Protein 2J23 (pdb70)

Radius of gyration: 17.23 Å; Cα contacts (8 Å, |Δi|>4): 429; chains: 2; bounding box: 43×32×44 Å

Solvent-accessible surface area: 11559 Å² total; per-residue (Å²): 250,169,133,168,121,84,9,190,16,37,6,62,12,1,6,30,58,39,20,3,82,97,21,2,38,34,106,112,17,4,0,0,7,0,20,1,27,177,8,46,72,11,79,102,0,12,42,42,3,14,102,11,5,44,55,110,19,24,110,106,0,10,5,25,24,0,14,28,70,61,22,63,106,1,10,147,93,11,40,38,238,41,42,0,6,0,2,0,8,76,75,32,115,111,72,50,62,12,91,16,41,40,55,83,129,0,71,64,10,0,85,124,34,19,125,194,174,107,119,114,111,82,31,54,13,1,10,25,54,72,10,4,86,79,18,3,45,31,102,112,17,3,0,0,9,0,21,1,20,165,7,48,70,16,92,102,1,14,39,42,3,16,105,10,21,58,54,100,14,22,117,113,1,9,10,24,23,0,14,24,78,58,21,83,108,0,17,155,88,12,40,40,234,34,41,1,6,0,2,0,10,68,88,35,124,112,73,50,62,12,90,16,36,39,50,84,134,0,74,64,10,0,84,128,36,10,130

InterPro domains:
  IPR005746 Thioredoxin [PIRSF000077] (5-102)
  IPR005746 Thioredoxin [TIGR01068] (9-103)
  IPR013766 Thioredoxin domain [PF00085] (8-101)
  IPR013766 Thioredoxin domain [PS51352] (1-105)
  IPR017937 Thioredoxin, conserved site [PS00194] (21-39)
  IPR036249 Thioredoxin-like superfamily [SSF52833] (3-103)

Sequence (227 aa):
HHHHLVPRGSVQVISSYDQFKQVTGGDKVVVIDFWATWCGPCKMIGPVFEKISDTPAGDKVGFYKVDVDEQSQIAQEVGIRAMPTFVFFKNGQKIDTVVGADPSKLQAAITQHSAHHHHLVPVQVISSYDQFKQVTGGDKVVVIDFWATWCCGGPPCCKKMMIIGGPVFEKISDTPAGDKVGFYKVDVDEQSQIAQEVGIRAAMMPPTFVFFKNGQKIDTVVGADPSKLQAAITQHSA

Nearest PDB structures (foldseek):
  2j23-assembly1_A  TM=1.009E+00  e=9.679E-27  Malassezia sympodialis
  2j23-assembly2_B  TM=9.951E-01  e=1.874E-23  Malassezia sympodialis
  4pom-assembly2_B  TM=9.179E-01  e=8.049E-13  Homo sapiens
  4aj7-assembly1_B  TM=9.154E-01  e=7.056E-13  Penaeus vannamei
  1tho-assembly1_A  TM=8.799E-01  e=8.612E-11  Escherichia coli

Foldseek 3Di:
DPDDDDFDFDAEEDQAPVSVCVQQAAQQKEKEWEAEPPDDQCVVQVVLLRVVSRDCLVVRYPHYYYHCVNYVVVCVVVVDDAPGKMFMHHNRDTDDIDHTRDNVVVVVVSVVRSD/DPDDDDFEEEDQAPVSVQVLQQAQQKEKEFAAEPPDPQCVVQVVVLVVVCRDVLVVRYPHYYYHCVNYVVVCVVVVDPAPRKMWMGGNRDTDDIDHTNDNVVVVVVSVVRSD

CATH classification: 3.40.30.10

Structure (mmCIF, N/CA/C/O backbone):
data_2J23
#
_entry.id   2J23
#
_cell.length_a   37.496
_cell.length_b   51.986
_cell.length_c   53.023
_cell.angle_alpha   90.00
_cell.an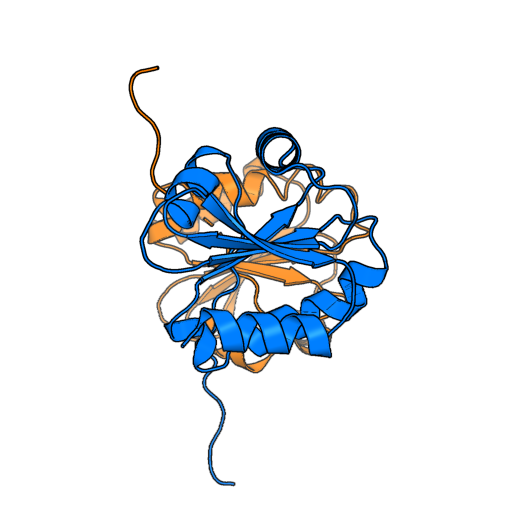gle_beta   99.49
_cell.angle_gamma   90.00
#
_symmetry.space_group_name_H-M   'P 1 21 1'
#
loop_
_entity.id
_entity.type
_entity.pdbx_description
1 polymer THIOREDOXIN
2 water water
#
loop_
_atom_site.group_PDB
_atom_site.id
_atom_site.type_symbol
_atom_site.label_atom_id
_atom_site.label_alt_id
_atom_site.label_comp_id
_atom_site.label_asym_id
_atom_site.label_entity_id
_atom_site.label_seq_id
_atom_site.pdbx_PDB_ins_code
_atom_site.Cartn_x
_atom_site.Cartn_y
_atom_site.Cartn_z
_atom_site.occupancy
_atom_site.B_iso_or_equiv
_atom_site.auth_seq_id
_atom_site.auth_comp_id
_atom_site.auth_asym_id
_atom_site.auth_atom_id
_atom_site.pdbx_PDB_model_num
ATOM 1 N N . HIS A 1 7 ? -2.699 -7.441 35.083 1.00 29.35 -8 HIS A N 1
ATOM 2 C CA . HIS A 1 7 ? -3.050 -8.593 35.975 1.00 28.37 -8 HIS A CA 1
ATOM 3 C C . HIS A 1 7 ? -3.154 -9.922 35.238 1.00 26.98 -8 HIS A C 1
ATOM 4 O O . HIS A 1 7 ? -3.304 -10.987 35.883 1.00 31.44 -8 HIS A O 1
ATOM 11 N N . HIS A 1 8 ? -3.113 -9.874 33.912 1.00 20.68 -7 HIS A N 1
ATOM 12 C CA . HIS A 1 8 ? -3.277 -11.075 33.085 1.00 18.33 -7 HIS A CA 1
ATOM 13 C C . HIS A 1 8 ? -1.960 -11.520 32.498 1.00 15.19 -7 HIS A C 1
ATOM 14 O O . HIS A 1 8 ? -1.605 -12.673 32.636 1.00 15.52 -7 HIS A O 1
ATOM 21 N N . HIS A 1 9 ? -1.258 -10.613 31.800 1.00 13.90 -6 HIS A N 1
ATOM 22 C CA . HIS A 1 9 ? 0.055 -10.933 31.264 1.00 12.91 -6 HIS A CA 1
ATOM 23 C C . HIS A 1 9 ? 0.826 -9.666 30.918 1.00 14.38 -6 HIS A C 1
ATOM 24 O O . HIS A 1 9 ? 0.235 -8.603 30.735 1.00 16.10 -6 HIS A O 1
ATOM 31 N N . HIS A 1 10 ? 2.145 -9.809 30.814 1.00 15.87 -5 HIS A N 1
ATOM 32 C CA . HIS A 1 10 ? 3.008 -8.739 30.336 1.00 17.92 -5 HIS A CA 1
ATOM 33 C C . HIS A 1 10 ? 3.331 -9.068 28.906 1.00 19.98 -5 HIS A C 1
ATOM 34 O O . HIS A 1 10 ? 3.488 -10.233 28.546 1.00 24.40 -5 HIS A O 1
ATOM 41 N N . LEU A 1 11 ? 3.487 -8.058 28.081 1.00 21.68 -4 LEU A N 1
ATOM 42 C CA . LEU A 1 11 ? 3.823 -8.312 26.720 1.00 24.65 -4 LEU A CA 1
ATOM 43 C C . LEU A 1 11 ? 5.338 -8.681 26.581 1.00 23.49 -4 LEU A C 1
ATOM 44 O O . LEU A 1 11 ? 6.218 -8.216 27.355 1.00 24.49 -4 LEU A O 1
ATOM 49 N N . VAL A 1 12 ? 5.610 -9.570 25.661 1.00 20.59 -3 VAL A N 1
ATOM 50 C CA . VAL A 1 12 ? 6.957 -9.942 25.296 1.00 21.48 -3 VAL A CA 1
ATOM 51 C C . VAL A 1 12 ? 7.103 -9.521 23.822 1.00 20.29 -3 VAL A C 1
ATOM 52 O O . VAL A 1 12 ? 6.675 -10.220 22.913 1.00 22.12 -3 VAL A O 1
ATOM 56 N N . PRO A 1 13 ? 7.629 -8.348 23.570 1.00 20.64 -2 PRO A N 1
ATOM 57 C CA . PRO A 1 13 ? 7.767 -7.924 22.182 1.00 22.60 -2 PRO A CA 1
ATOM 58 C C . PRO A 1 13 ? 8.620 -8.904 21.330 1.00 23.14 -2 PRO A C 1
ATOM 59 O O . PRO A 1 13 ? 9.654 -9.394 21.801 1.00 28.66 -2 PRO A O 1
ATOM 63 N N . ARG A 1 14 ? 8.131 -9.237 20.139 1.00 20.61 -1 ARG A N 1
ATOM 64 C CA . ARG A 1 14 ? 8.863 -10.109 19.191 1.00 24.66 -1 ARG A CA 1
ATOM 65 C C . ARG A 1 14 ? 9.166 -9.415 17.846 1.00 25.09 -1 ARG A C 1
ATOM 66 O O . ARG A 1 14 ? 9.813 -10.002 16.971 1.00 28.84 -1 ARG A O 1
ATOM 74 N N . GLY A 1 15 ? 8.726 -8.177 17.697 1.00 22.74 0 GLY A N 1
ATOM 75 C CA . GLY A 1 15 ? 8.944 -7.410 16.471 1.00 23.28 0 GLY A CA 1
ATOM 76 C C . GLY A 1 15 ? 10.397 -7.099 16.212 1.00 22.62 0 GLY A C 1
ATOM 77 O O . GLY A 1 15 ? 11.247 -7.100 17.130 1.00 25.43 0 GLY A O 1
ATOM 78 N N . SER A 1 16 ? 10.691 -6.882 14.959 1.00 19.35 1 SER A N 1
ATOM 79 C CA . SER A 1 16 ? 12.016 -6.602 14.509 1.00 21.46 1 SER A CA 1
ATOM 80 C C . SER A 1 16 ? 11.962 -5.540 13.439 1.00 20.33 1 SER A C 1
ATOM 81 O O . SER A 1 16 ? 11.478 -5.831 12.385 1.00 24.40 1 SER A O 1
ATOM 84 N N . VAL A 1 17 ? 12.350 -4.283 13.740 1.00 20.07 2 VAL A N 1
ATOM 85 C CA . VAL A 1 17 ? 12.551 -3.295 12.632 1.00 14.52 2 VAL A CA 1
ATOM 86 C C . VAL A 1 17 ? 14.056 -3.217 12.522 1.00 10.90 2 VAL A C 1
ATOM 87 O O . VAL A 1 17 ? 14.756 -2.830 13.483 1.00 12.40 2 VAL A O 1
ATOM 91 N N . GLN A 1 18 ? 14.555 -3.640 11.370 1.00 11.03 3 GLN A N 1
ATOM 92 C CA . GLN A 1 18 ? 15.975 -3.688 11.127 1.00 12.22 3 GLN A CA 1
ATOM 93 C C . GLN A 1 18 ? 16.449 -2.614 10.164 1.00 10.54 3 GLN A C 1
ATOM 94 O O . GLN A 1 18 ? 15.814 -2.322 9.171 1.00 10.57 3 GLN A O 1
ATOM 100 N N . VAL A 1 19 ? 17.609 -2.067 10.468 1.00 10.12 4 VAL A N 1
ATOM 101 C CA . VAL A 1 19 ? 18.252 -1.123 9.597 1.00 9.65 4 VAL A CA 1
ATOM 102 C C . VAL A 1 19 ? 18.894 -1.849 8.423 1.00 10.51 4 VAL A C 1
ATOM 103 O O . VAL A 1 19 ? 19.620 -2.828 8.609 1.00 13.56 4 VAL A O 1
ATOM 107 N N . ILE A 1 20 ? 18.669 -1.323 7.204 1.00 10.68 5 ILE A N 1
ATOM 108 C CA . ILE A 1 20 ? 19.360 -1.794 6.011 1.00 10.72 5 ILE A CA 1
ATOM 109 C C . ILE A 1 20 ? 20.515 -0.807 5.802 1.00 12.55 5 ILE A C 1
ATOM 110 O O . ILE A 1 20 ? 20.291 0.395 5.549 1.00 12.20 5 ILE A O 1
ATOM 115 N N . SER A 1 21 ? 21.751 -1.310 5.903 1.00 13.03 6 SER A N 1
ATOM 116 C CA . SER A 1 21 ? 22.902 -0.417 5.879 1.00 14.34 6 SER A CA 1
ATOM 117 C C . SER A 1 21 ? 23.780 -0.507 4.642 1.00 13.44 6 SER A C 1
ATOM 118 O O . SER A 1 21 ? 24.804 0.167 4.550 1.00 15.30 6 SER A O 1
ATOM 121 N N . SER A 1 22 ? 23.375 -1.322 3.684 1.00 14.84 7 SER A N 1
ATOM 122 C CA . SER A 1 22 ? 24.117 -1.431 2.445 1.00 15.64 7 SER A CA 1
ATOM 123 C C . SER A 1 22 ? 23.226 -1.886 1.307 1.00 14.84 7 SER A C 1
ATOM 124 O O . SER A 1 22 ? 22.189 -2.509 1.518 1.00 14.39 7 SER A O 1
ATOM 127 N N . TYR A 1 23 ? 23.667 -1.607 0.090 1.00 16.17 8 TYR A N 1
ATOM 128 C CA . TYR A 1 23 ? 22.954 -2.050 -1.098 1.00 15.92 8 TYR A CA 1
ATOM 129 C C . TYR A 1 23 ? 22.867 -3.591 -1.177 1.00 16.40 8 TYR A C 1
ATOM 130 O O . TYR A 1 23 ? 21.820 -4.118 -1.513 1.00 15.57 8 TYR A O 1
ATOM 139 N N . ASP A 1 24 ? 23.957 -4.318 -0.864 1.00 16.91 9 ASP A N 1
ATOM 140 C CA . ASP A 1 24 ? 23.905 -5.811 -0.845 1.00 17.45 9 ASP A CA 1
ATOM 141 C C . ASP A 1 24 ? 22.848 -6.329 0.108 1.00 15.82 9 ASP A C 1
ATOM 142 O O . ASP A 1 24 ? 22.149 -7.270 -0.198 1.00 16.45 9 ASP A O 1
ATOM 147 N N . GLN A 1 25 ? 22.760 -5.733 1.304 1.00 15.02 10 GLN A N 1
ATOM 148 C CA . GLN A 1 25 ? 21.781 -6.171 2.262 1.00 14.60 10 GLN A CA 1
ATOM 149 C C . GLN A 1 25 ? 20.381 -5.928 1.675 1.00 13.61 10 GLN A C 1
ATOM 150 O O . GLN A 1 25 ? 19.494 -6.750 1.824 1.00 15.06 10 GLN A O 1
ATOM 156 N N . PHE A 1 26 ? 20.200 -4.760 1.054 1.00 12.95 11 PHE A N 1
ATOM 157 C CA . PHE A 1 26 ? 18.926 -4.409 0.422 1.00 12.12 11 PHE A CA 1
ATOM 158 C C . PHE A 1 26 ? 18.524 -5.495 -0.589 1.00 12.41 11 PHE A C 1
ATOM 159 O O . PHE A 1 26 ? 17.388 -5.989 -0.564 1.00 13.68 11 PHE A O 1
ATOM 167 N N . LYS A 1 27 ? 19.463 -5.891 -1.442 1.00 12.72 12 LYS A N 1
ATOM 168 C CA . LYS A 1 27 ? 19.163 -6.939 -2.443 1.00 14.02 12 LYS A CA 1
ATOM 169 C C . LYS A 1 27 ? 18.835 -8.270 -1.797 1.00 13.61 12 LYS A C 1
ATOM 170 O O . LYS A 1 27 ? 17.948 -9.003 -2.275 1.00 15.06 12 LYS A O 1
ATOM 176 N N . GLN A 1 28 ? 19.542 -8.612 -0.738 1.00 14.03 13 GLN A N 1
ATOM 177 C CA . GLN A 1 28 ? 19.298 -9.876 -0.060 1.00 16.09 13 GLN A CA 1
ATOM 178 C C . GLN A 1 28 ? 17.909 -9.893 0.579 1.00 14.91 13 GLN A C 1
ATOM 179 O O . GLN A 1 28 ? 17.140 -10.834 0.387 1.00 17.87 13 GLN A O 1
ATOM 185 N N . VAL A 1 29 ? 17.578 -8.859 1.350 1.00 13.71 14 VAL A N 1
ATOM 186 C CA . VAL A 1 29 ? 16.296 -8.924 2.057 1.00 15.18 14 VAL A CA 1
ATOM 187 C C . VAL A 1 29 ? 15.077 -8.765 1.126 1.00 13.21 14 VAL A C 1
ATOM 188 O O . VAL A 1 29 ? 14.015 -9.276 1.458 1.00 14.86 14 VAL A O 1
ATOM 192 N N . THR A 1 30 ? 15.214 -8.023 0.018 1.00 13.29 15 THR A N 1
ATOM 193 C CA . THR A 1 30 ? 14.080 -7.849 -0.920 1.00 12.90 15 THR A CA 1
ATOM 194 C C . THR A 1 30 ? 13.997 -8.933 -2.002 1.00 13.43 15 THR A C 1
ATOM 195 O O . THR A 1 30 ? 13.075 -8.941 -2.808 1.00 14.59 15 THR A O 1
ATOM 199 N N . GLY A 1 31 ? 14.925 -9.880 -1.975 1.00 14.81 16 GLY A N 1
ATOM 200 C CA . GLY A 1 31 ? 15.047 -10.821 -3.063 1.00 15.13 16 GLY A CA 1
ATOM 201 C C . GLY A 1 31 ? 14.237 -12.071 -3.033 1.00 16.51 16 GLY A C 1
ATOM 202 O O . GLY A 1 31 ? 14.161 -12.749 -4.043 1.00 17.63 16 GLY A O 1
ATOM 203 N N . GLY A 1 32 ? 13.661 -12.414 -1.888 1.00 18.48 17 GLY A N 1
ATOM 204 C CA . GLY A 1 32 ? 12.919 -13.677 -1.763 1.00 19.36 17 GLY A CA 1
ATOM 205 C C . GLY A 1 32 ? 11.417 -13.645 -1.765 1.00 18.35 17 GLY A C 1
ATOM 206 O O . GLY A 1 32 ? 10.800 -12.609 -1.920 1.00 17.66 17 GLY A O 1
ATOM 207 N N . ASP A 1 33 ? 10.832 -14.822 -1.549 1.00 17.09 18 ASP A N 1
ATOM 208 C CA . ASP A 1 33 ? 9.389 -14.984 -1.536 1.00 20.27 18 ASP A CA 1
ATOM 209 C C . ASP A 1 33 ? 8.712 -14.252 -0.355 1.00 19.10 18 ASP A C 1
ATOM 210 O O . ASP A 1 33 ? 7.560 -13.862 -0.445 1.00 20.10 18 ASP A O 1
ATOM 215 N N . LYS A 1 34 ? 9.435 -14.095 0.754 1.00 17.81 19 LYS A N 1
ATOM 216 C CA . LYS A 1 34 ? 8.918 -13.391 1.913 1.00 16.19 19 LYS A CA 1
ATOM 217 C C . LYS A 1 34 ? 8.803 -11.907 1.572 1.00 14.98 19 LYS A C 1
ATOM 218 O O . LYS A 1 34 ? 9.760 -11.281 1.132 1.00 14.97 19 LYS A O 1
ATOM 224 N N . VAL A 1 35 ? 7.617 -11.363 1.752 1.00 13.80 20 VAL A N 1
ATOM 225 C CA . VAL A 1 35 ? 7.380 -9.952 1.522 1.00 13.80 20 VAL A CA 1
ATOM 226 C C . VAL A 1 35 ? 8.091 -9.134 2.593 1.00 12.93 20 VAL A C 1
ATOM 227 O O . VAL A 1 35 ? 8.114 -9.530 3.783 1.00 12.74 20 VAL A O 1
ATOM 231 N N . VAL A 1 36 ? 8.712 -8.039 2.170 1.00 11.08 21 VAL A N 1
ATOM 232 C CA . VAL A 1 36 ? 9.305 -7.103 3.116 1.00 10.44 21 VAL A CA 1
ATOM 233 C C . VAL A 1 36 ? 8.792 -5.701 2.851 1.00 10.69 21 VAL A C 1
ATOM 234 O O . VAL A 1 36 ? 8.424 -5.351 1.730 1.00 11.61 21 VAL A O 1
ATOM 238 N N . VAL A 1 37 ? 8.763 -4.899 3.915 1.00 10.93 22 VAL A N 1
ATOM 239 C CA . VAL A 1 37 ? 8.355 -3.508 3.830 1.00 10.16 22 VAL A CA 1
ATOM 240 C C . VAL A 1 37 ? 9.464 -2.643 4.390 1.00 9.22 22 VAL A C 1
ATOM 241 O O . VAL A 1 37 ? 10.025 -2.952 5.443 1.00 9.86 22 VAL A O 1
ATOM 245 N N . ILE A 1 38 ? 9.818 -1.607 3.629 1.00 9.29 23 ILE A N 1
ATOM 246 C CA . ILE A 1 38 ? 10.898 -0.694 4.006 1.00 9.65 23 ILE A CA 1
ATOM 247 C C . ILE A 1 38 ? 10.374 0.725 4.167 1.00 9.39 23 ILE A C 1
ATOM 248 O O . ILE A 1 38 ? 9.699 1.249 3.265 1.00 10.09 23 ILE A O 1
ATOM 253 N N . ASP A 1 39 ? 10.658 1.302 5.336 1.00 8.92 24 ASP A N 1
ATOM 254 C CA . ASP A 1 39 ? 10.388 2.681 5.642 1.00 10.03 24 ASP A CA 1
ATOM 255 C C . ASP A 1 39 ? 11.598 3.522 5.172 1.00 9.12 24 ASP A C 1
ATOM 256 O O . ASP A 1 39 ? 12.677 3.422 5.754 1.00 9.77 24 ASP A O 1
ATOM 261 N N . PHE A 1 40 ? 11.403 4.314 4.096 1.00 9.99 25 PHE A N 1
ATOM 262 C CA . PHE A 1 40 ? 12.413 5.238 3.578 1.00 10.17 25 PHE A CA 1
ATOM 263 C C . PHE A 1 40 ? 12.201 6.575 4.288 1.00 9.64 25 PHE A C 1
ATOM 264 O O . PHE A 1 40 ? 11.144 7.218 4.109 1.00 11.20 25 PHE A O 1
ATOM 272 N N . TRP A 1 41 ? 13.214 6.999 5.047 1.00 9.95 26 TRP A N 1
ATOM 273 C CA . TRP A 1 41 ? 13.131 8.119 5.960 1.00 9.69 26 TRP A CA 1
ATOM 274 C C . TRP A 1 41 ? 14.412 8.924 5.912 1.00 10.16 26 TRP A C 1
ATOM 275 O O . TRP A 1 41 ? 15.379 8.532 5.275 1.00 10.94 26 TRP A O 1
ATOM 286 N N . ALA A 1 42 ? 14.403 10.053 6.597 1.00 10.90 27 ALA A N 1
ATOM 287 C CA . ALA A 1 42 ? 15.610 10.893 6.735 1.00 11.41 27 ALA A CA 1
ATOM 288 C C . ALA A 1 42 ? 15.506 11.700 8.016 1.00 11.13 27 ALA A C 1
ATOM 289 O O . ALA A 1 42 ? 14.397 11.958 8.501 1.00 12.06 27 ALA A O 1
ATOM 291 N N . THR A 1 43 ? 16.651 12.145 8.532 1.00 11.28 28 THR A N 1
ATOM 292 C CA . THR A 1 43 ? 16.659 12.900 9.781 1.00 12.31 28 THR A CA 1
ATOM 293 C C . THR A 1 43 ? 15.962 14.232 9.670 1.00 12.51 28 THR A C 1
ATOM 294 O O . THR A 1 43 ? 15.488 14.773 10.690 1.00 14.78 28 THR A O 1
ATOM 298 N N . TRP A 1 44 ? 15.900 14.779 8.462 1.00 13.33 29 TRP A N 1
ATOM 299 C CA . TRP A 1 44 ? 15.274 16.100 8.245 1.00 14.09 29 TRP A CA 1
ATOM 300 C C . TRP A 1 44 ? 13.778 16.022 7.916 1.00 14.28 29 TRP A C 1
ATOM 301 O O . TRP A 1 44 ? 13.121 17.032 7.707 1.00 16.03 29 TRP A O 1
ATOM 312 N N . CYS A 1 45 ? 13.241 14.822 7.943 1.00 13.56 30 CYS A N 1
ATOM 313 C CA . CYS A 1 45 ? 11.851 14.576 7.650 1.00 14.31 30 CYS A CA 1
ATOM 314 C C . CYS A 1 45 ? 10.979 14.677 8.898 1.00 15.28 30 CYS A C 1
ATOM 315 O O . CYS A 1 45 ? 11.109 13.870 9.812 1.00 17.52 30 CYS A O 1
ATOM 318 N N . GLY A 1 46 ? 10.045 15.626 8.905 1.00 14.95 31 GLY A N 1
ATOM 319 C CA . GLY A 1 46 ? 9.164 15.822 10.048 1.00 14.06 31 GLY A CA 1
ATOM 320 C C . GLY A 1 46 ? 8.120 14.732 10.204 1.00 13.57 31 GLY A C 1
ATOM 321 O O . GLY A 1 46 ? 8.009 14.133 11.263 1.00 15.18 31 GLY A O 1
ATOM 322 N N . PRO A 1 47 ? 7.323 14.495 9.179 1.00 13.60 32 PRO A N 1
ATOM 323 C CA . PRO A 1 47 ? 6.274 13.470 9.260 1.00 14.52 32 PRO A CA 1
ATOM 324 C C . PRO A 1 47 ? 6.805 12.057 9.571 1.00 12.72 32 PRO A C 1
ATOM 325 O O . PRO A 1 47 ? 6.074 11.226 10.107 1.00 14.07 32 PRO A O 1
ATOM 329 N N . CYS A 1 48 ? 8.046 11.782 9.191 1.00 14.53 33 CYS A N 1
ATOM 330 C CA . CYS A 1 48 ? 8.682 10.510 9.531 1.00 15.37 33 CYS A CA 1
ATOM 331 C C . CYS A 1 48 ? 8.622 10.264 11.027 1.00 15.67 33 CYS A C 1
ATOM 332 O O . CYS A 1 48 ? 8.517 9.133 11.468 1.00 16.66 33 CYS A O 1
ATOM 335 N N . LYS A 1 49 ? 8.705 11.336 11.812 1.00 15.78 34 LYS A N 1
ATOM 336 C CA . LYS A 1 49 ? 8.697 11.226 13.277 1.00 18.78 34 LYS A CA 1
ATOM 337 C C . LYS A 1 49 ? 7.314 10.865 13.820 1.00 19.08 34 LYS A C 1
ATOM 338 O O . LYS A 1 49 ? 7.212 10.316 14.910 1.00 21.01 34 LYS A O 1
ATOM 344 N N . MET A 1 50 ? 6.260 11.158 13.057 1.00 17.18 35 MET A N 1
ATOM 345 C CA . MET A 1 50 ? 4.891 10.792 13.453 1.00 17.66 35 MET A CA 1
ATOM 346 C C . MET A 1 50 ? 4.590 9.357 13.078 1.00 14.59 35 MET A C 1
ATOM 347 O O . MET A 1 50 ? 4.023 8.597 13.872 1.00 18.33 35 MET A O 1
ATOM 352 N N . ILE A 1 51 ? 4.943 8.965 11.866 1.00 12.78 36 ILE A N 1
ATOM 353 C CA . ILE A 1 51 ? 4.572 7.630 11.382 1.00 12.63 36 ILE A CA 1
ATOM 354 C C . ILE A 1 51 ? 5.590 6.539 11.744 1.00 12.13 36 ILE A C 1
ATOM 355 O O . ILE A 1 51 ? 5.229 5.364 11.808 1.00 12.19 36 ILE A O 1
ATOM 360 N N . GLY A 1 52 ? 6.842 6.914 11.983 1.00 12.24 37 GLY A N 1
ATOM 361 C CA . GLY A 1 52 ? 7.836 5.923 12.328 1.00 12.59 37 GLY A CA 1
ATOM 362 C C . GLY A 1 52 ? 7.454 5.054 13.527 1.00 12.54 37 GLY A C 1
ATOM 363 O O . GLY A 1 52 ? 7.597 3.813 13.486 1.00 12.43 37 GLY A O 1
ATOM 364 N N . PRO A 1 53 ? 7.021 5.675 14.621 1.00 12.19 38 PRO A N 1
ATOM 365 C CA . PRO A 1 53 ? 6.600 4.886 15.792 1.00 11.18 38 PRO A CA 1
ATOM 366 C C . PRO A 1 53 ? 5.440 3.952 15.489 1.00 10.67 38 PRO A C 1
ATOM 367 O O . PRO A 1 53 ? 5.367 2.874 16.075 1.00 11.85 38 PRO A O 1
ATOM 371 N N . VAL A 1 54 ? 4.539 4.374 14.601 1.00 11.86 39 VAL A N 1
ATOM 372 C CA . VAL A 1 54 ? 3.431 3.524 14.194 1.00 11.58 39 VAL A CA 1
ATOM 373 C C . VAL A 1 54 ? 3.972 2.261 13.480 1.00 9.90 39 VAL A C 1
ATOM 374 O O . VAL A 1 54 ? 3.596 1.131 13.783 1.00 10.47 39 VAL A O 1
ATOM 378 N N . PHE A 1 55 ? 4.874 2.468 12.544 1.00 10.03 40 PHE A N 1
ATOM 379 C CA . PHE A 1 55 ? 5.507 1.374 11.812 1.00 8.96 40 PHE A CA 1
ATOM 380 C C . PHE A 1 55 ? 6.173 0.392 12.797 1.00 8.83 40 PHE A C 1
ATOM 381 O O . PHE A 1 55 ? 6.055 -0.818 12.667 1.00 9.82 40 PHE A O 1
ATOM 389 N N . GLU A 1 56 ? 6.870 0.945 13.784 1.00 9.14 41 GLU A N 1
ATOM 390 C CA . GLU A 1 56 ? 7.496 0.120 14.814 1.00 10.08 41 GLU A CA 1
ATOM 391 C C . GLU A 1 56 ? 6.475 -0.705 15.581 1.00 9.69 41 GLU A C 1
ATOM 392 O O . GLU A 1 56 ? 6.702 -1.879 15.868 1.00 11.76 41 GLU A O 1
ATOM 398 N N . LYS A 1 57 ? 5.343 -0.100 15.953 1.00 9.67 42 LYS A N 1
ATOM 399 C CA . LYS A 1 57 ? 4.340 -0.909 16.684 1.00 9.86 42 LYS A CA 1
ATOM 400 C C . LYS A 1 57 ? 3.760 -1.996 15.785 1.00 10.76 42 LYS A C 1
ATOM 401 O O . LYS A 1 57 ? 3.478 -3.103 16.254 1.00 12.43 42 LYS A O 1
ATOM 407 N N . ILE A 1 58 ? 3.529 -1.680 14.512 1.00 9.57 43 ILE A N 1
ATOM 408 C CA . ILE A 1 58 ? 2.982 -2.709 13.597 1.00 10.22 43 ILE A CA 1
ATOM 409 C C . ILE A 1 58 ? 3.977 -3.890 13.446 1.00 10.86 43 ILE A C 1
ATOM 410 O O . ILE A 1 58 ? 3.561 -5.058 13.306 1.00 10.95 43 ILE A O 1
ATOM 415 N N . SER A 1 59 ? 5.289 -3.614 13.535 1.00 10.60 44 SER A N 1
ATOM 416 C CA . SER A 1 59 ? 6.259 -4.725 13.432 1.00 10.70 44 SER A CA 1
ATOM 417 C C . SER A 1 59 ? 6.088 -5.764 14.530 1.00 12.14 44 SER A C 1
ATOM 418 O O . SER A 1 59 ? 6.539 -6.907 14.362 1.00 14.68 44 SER A O 1
ATOM 421 N N . ASP A 1 60 ? 5.512 -5.350 15.678 1.00 12.85 45 ASP A N 1
ATOM 422 C CA . ASP A 1 60 ? 5.283 -6.232 16.845 1.00 15.33 45 ASP A CA 1
ATOM 423 C C . ASP A 1 60 ? 4.019 -7.071 16.728 1.00 14.93 45 ASP A C 1
ATOM 424 O O . ASP A 1 60 ? 3.763 -7.892 17.578 1.00 18.46 45 ASP A O 1
ATOM 429 N N . THR A 1 61 ? 3.212 -6.837 15.706 1.00 14.66 46 THR A N 1
ATOM 430 C CA . THR A 1 61 ? 1.995 -7.594 15.512 1.00 15.43 46 THR A CA 1
ATOM 431 C C . THR A 1 61 ? 2.321 -8.910 14.798 1.00 17.17 46 THR A C 1
ATOM 432 O O . THR A 1 61 ? 3.401 -9.067 14.276 1.00 17.20 46 THR A O 1
ATOM 436 N N . PRO A 1 62 ? 1.415 -9.876 14.818 1.00 20.88 47 PRO A N 1
ATOM 437 C CA . PRO A 1 62 ? 1.657 -11.122 14.069 1.00 20.68 47 PRO A CA 1
ATOM 438 C C . PRO A 1 62 ? 2.016 -10.918 12.573 1.00 20.93 47 PRO A C 1
ATOM 439 O O . PRO A 1 62 ? 2.652 -11.798 11.984 1.00 22.37 47 PRO A O 1
ATOM 443 N N . ALA A 1 63 ? 1.675 -9.760 11.971 1.00 18.07 48 ALA A N 1
ATOM 444 C CA . ALA A 1 63 ? 2.083 -9.513 10.584 1.00 17.82 48 ALA A CA 1
ATOM 445 C C . ALA A 1 63 ? 3.597 -9.522 10.452 1.00 17.94 48 ALA A C 1
ATOM 446 O O . ALA A 1 63 ? 4.124 -9.844 9.380 1.00 18.54 48 ALA A O 1
ATOM 448 N N . GLY A 1 64 ? 4.286 -9.177 11.542 1.00 17.48 49 GLY A N 1
ATOM 449 C CA . GLY A 1 64 ? 5.739 -9.140 11.569 1.00 21.53 49 GLY A CA 1
ATOM 450 C C . GLY A 1 64 ? 6.381 -10.501 11.514 1.00 23.83 49 GLY A C 1
ATOM 451 O O . GLY A 1 64 ? 7.604 -10.600 11.292 1.00 28.21 49 GLY A O 1
ATOM 452 N N . ASP A 1 65 ? 5.588 -11.549 11.748 1.00 26.16 50 ASP A N 1
ATOM 453 C CA . ASP A 1 65 ? 6.052 -12.920 11.601 1.00 26.93 50 ASP A CA 1
ATOM 454 C C . ASP A 1 65 ? 6.060 -13.314 10.129 1.00 26.25 50 ASP A C 1
ATOM 455 O O . ASP A 1 65 ? 6.855 -14.161 9.720 1.00 31.30 50 ASP A O 1
ATOM 460 N N . LYS A 1 66 ? 5.170 -12.697 9.334 1.00 23.02 51 LYS A N 1
ATOM 461 C CA . LYS A 1 66 ? 5.027 -13.008 7.905 1.00 21.07 51 LYS A CA 1
ATOM 462 C C . LYS A 1 66 ? 5.778 -12.042 6.964 1.00 19.81 51 LYS A C 1
ATOM 463 O O . LYS A 1 66 ? 6.224 -12.447 5.892 1.00 22.62 51 LYS A O 1
ATOM 469 N N . VAL A 1 67 ? 5.873 -10.773 7.375 1.00 14.31 52 VAL A N 1
ATOM 470 C CA . VAL A 1 67 ? 6.477 -9.719 6.602 1.00 14.29 52 VAL A CA 1
ATOM 471 C C . VAL A 1 67 ? 7.654 -9.151 7.373 1.00 13.04 52 VAL A C 1
ATOM 472 O O . VAL A 1 67 ? 7.556 -8.901 8.584 1.00 13.77 52 VAL A O 1
ATOM 476 N N . GLY A 1 68 ? 8.769 -8.960 6.686 1.00 12.19 53 GLY A N 1
ATOM 477 C CA . GLY A 1 68 ? 9.951 -8.372 7.291 1.00 11.38 53 GLY A CA 1
ATOM 478 C C . GLY A 1 68 ? 9.882 -6.852 7.260 1.00 10.45 53 GLY A C 1
ATOM 479 O O . GLY A 1 68 ? 9.549 -6.285 6.257 1.00 11.61 53 GLY A O 1
ATOM 480 N N . PHE A 1 69 ? 10.211 -6.219 8.394 1.00 10.04 54 PHE A N 1
ATOM 481 C CA . PHE A 1 69 ? 10.160 -4.752 8.566 1.00 9.05 54 PHE A CA 1
ATOM 482 C C . PHE A 1 69 ? 11.563 -4.165 8.622 1.00 8.79 54 PHE A C 1
ATOM 483 O O . PHE A 1 69 ? 12.376 -4.578 9.453 1.00 9.50 54 PHE A O 1
ATOM 491 N N . TYR A 1 70 ? 11.819 -3.179 7.763 1.00 9.00 55 TYR A N 1
ATOM 492 C CA . TYR A 1 70 ? 13.138 -2.560 7.647 1.00 9.11 55 TYR A CA 1
ATOM 493 C C . TYR A 1 70 ? 13.056 -1.069 7.495 1.00 9.02 55 TYR A C 1
ATOM 494 O O . TYR A 1 70 ? 11.982 -0.529 7.172 1.00 8.86 55 TYR A O 1
ATOM 503 N N . LYS A 1 71 ? 14.185 -0.412 7.690 1.00 8.79 56 LYS A N 1
ATOM 504 C CA . LYS A 1 71 ? 14.278 1.033 7.456 1.00 10.13 56 LYS A CA 1
ATOM 505 C C . LYS A 1 71 ? 15.535 1.363 6.667 1.00 8.95 56 LYS A C 1
ATOM 506 O O . LYS A 1 71 ? 16.556 0.736 6.843 1.00 10.30 56 LYS A O 1
ATOM 512 N N . VAL A 1 72 ? 15.399 2.340 5.772 1.00 9.16 57 VAL A N 1
ATOM 513 C CA . VAL A 1 72 ? 16.481 2.841 4.962 1.00 9.36 57 VAL A CA 1
ATOM 514 C C . VAL A 1 72 ? 16.542 4.369 5.106 1.00 9.72 57 VAL A C 1
ATOM 515 O O . VAL A 1 72 ? 15.563 5.065 4.799 1.00 10.57 57 VAL A O 1
ATOM 519 N N . ASP A 1 73 ? 17.693 4.864 5.582 1.00 10.35 58 ASP A N 1
ATOM 520 C CA . ASP A 1 73 ? 17.965 6.299 5.685 1.00 9.47 58 ASP A CA 1
ATOM 521 C C . ASP A 1 73 ? 18.366 6.747 4.284 1.00 11.47 58 ASP A C 1
ATOM 522 O O . ASP A 1 73 ? 19.464 6.414 3.807 1.00 12.83 58 ASP A O 1
ATOM 527 N N . VAL A 1 74 ? 17.469 7.490 3.624 1.00 11.51 59 VAL A N 1
ATOM 528 C CA . VAL A 1 74 ? 17.671 7.933 2.243 1.00 13.55 59 VAL A CA 1
ATOM 529 C C . VAL A 1 74 ? 18.945 8.753 2.069 1.00 14.43 59 VAL A C 1
ATOM 530 O O . VAL A 1 74 ? 19.606 8.675 1.019 1.00 16.79 59 VAL A O 1
ATOM 534 N N . ASP A 1 75 ? 19.308 9.534 3.076 1.00 13.69 60 ASP A N 1
ATOM 535 C CA . ASP A 1 75 ? 20.522 10.320 2.942 1.00 13.99 60 ASP A CA 1
ATOM 536 C C . ASP A 1 75 ? 21.760 9.434 2.893 1.00 13.70 60 ASP A C 1
ATOM 537 O O . ASP A 1 75 ? 22.692 9.731 2.174 1.00 16.98 60 ASP A O 1
ATOM 542 N N . GLU A 1 76 ? 21.772 8.397 3.722 1.00 13.15 61 GLU A N 1
ATOM 543 C CA . GLU A 1 76 ? 22.906 7.496 3.847 1.00 13.45 61 GLU A CA 1
ATOM 544 C C . GLU A 1 76 ? 22.962 6.380 2.811 1.00 13.47 61 GLU A C 1
ATOM 545 O O . GLU A 1 76 ? 24.005 5.792 2.606 1.00 18.12 61 GLU A O 1
ATOM 551 N N . GLN A 1 77 ? 21.854 6.149 2.112 1.00 14.94 62 GLN A N 1
ATOM 552 C CA . GLN A 1 77 ? 21.737 5.030 1.161 1.00 15.42 62 GLN A CA 1
ATOM 553 C C . GLN A 1 77 ? 21.273 5.504 -0.224 1.00 16.64 62 GLN A C 1
ATOM 554 O O . GLN A 1 77 ? 20.199 5.141 -0.697 1.00 16.29 62 GLN A O 1
ATOM 560 N N . SER A 1 78 ? 22.095 6.334 -0.865 1.00 18.46 63 SER A N 1
ATOM 561 C CA . SER A 1 78 ? 21.730 6.928 -2.156 1.00 20.53 63 SER A CA 1
ATOM 562 C C . SER A 1 78 ? 21.499 5.893 -3.249 1.00 20.36 63 SER A C 1
ATOM 563 O O . SER A 1 78 ? 20.558 6.023 -4.043 1.00 20.89 63 SER A O 1
ATOM 566 N N . GLN A 1 79 ? 22.323 4.852 -3.288 1.00 19.34 64 GLN A N 1
ATOM 567 C CA . GLN A 1 79 ? 22.159 3.835 -4.332 1.00 19.14 64 GLN A CA 1
ATOM 568 C C . GLN A 1 79 ? 20.808 3.140 -4.206 1.00 16.59 64 GLN A C 1
ATOM 569 O O . GLN A 1 79 ? 20.099 2.973 -5.187 1.00 17.99 64 GLN A O 1
ATOM 575 N N . ILE A 1 80 ? 20.440 2.748 -2.997 1.00 16.07 65 ILE A N 1
ATOM 576 C CA . ILE A 1 80 ? 19.152 2.136 -2.802 1.00 16.46 65 ILE A CA 1
ATOM 577 C C . ILE A 1 80 ? 18.028 3.122 -3.191 1.00 15.46 65 ILE A C 1
ATOM 578 O O . ILE A 1 80 ? 17.092 2.769 -3.925 1.00 17.40 65 ILE A O 1
ATOM 583 N N . ALA A 1 81 ? 18.094 4.342 -2.647 1.00 16.71 66 ALA A N 1
ATOM 584 C CA . ALA A 1 81 ? 17.030 5.334 -2.892 1.00 18.66 66 ALA A CA 1
ATOM 585 C C . ALA A 1 81 ? 16.837 5.635 -4.377 1.00 19.97 66 ALA A C 1
ATOM 586 O O . ALA A 1 81 ? 15.707 5.776 -4.852 1.00 20.82 66 ALA A O 1
ATOM 588 N N . GLN A 1 82 ? 17.933 5.717 -5.103 1.00 21.20 67 GLN A N 1
ATOM 589 C CA . GLN A 1 82 ? 17.859 6.011 -6.551 1.00 23.17 67 GLN A CA 1
ATOM 590 C C . GLN A 1 82 ? 17.307 4.833 -7.333 1.00 21.20 67 GLN A C 1
ATOM 591 O O . GLN A 1 82 ? 16.496 5.031 -8.248 1.00 25.42 67 GLN A O 1
ATOM 597 N N . GLU A 1 83 ? 17.697 3.603 -6.966 1.00 19.97 68 GLU A N 1
ATOM 598 C CA . GLU A 1 83 ? 17.156 2.424 -7.655 1.00 19.61 68 GLU A CA 1
ATOM 599 C C . GLU A 1 83 ? 15.650 2.323 -7.422 1.00 18.91 68 GLU A C 1
ATOM 600 O O . GLU A 1 83 ? 14.892 2.063 -8.334 1.00 22.04 68 GLU A O 1
ATOM 606 N N . VAL A 1 84 ? 15.225 2.537 -6.176 1.00 18.67 69 VAL A N 1
ATOM 607 C CA . VAL A 1 84 ? 13.800 2.417 -5.832 1.00 18.72 69 VAL A CA 1
ATOM 608 C C . VAL A 1 84 ? 12.958 3.593 -6.401 1.00 19.59 69 VAL A C 1
ATOM 609 O O . VAL A 1 84 ? 11.786 3.439 -6.703 1.00 21.52 69 VAL A O 1
ATOM 613 N N . GLY A 1 85 ? 13.576 4.748 -6.535 1.00 19.29 70 GLY A N 1
ATOM 614 C CA . GLY A 1 85 ? 12.905 5.908 -7.111 1.00 19.90 70 GLY A CA 1
ATOM 615 C C . GLY A 1 85 ? 12.051 6.678 -6.127 1.00 19.99 70 GLY A C 1
ATOM 616 O O . GLY A 1 85 ? 10.946 7.070 -6.445 1.00 23.18 70 GLY A O 1
ATOM 617 N N . ILE A 1 86 ? 12.601 6.946 -4.957 1.00 19.08 71 ILE A N 1
ATOM 618 C CA . ILE A 1 86 ? 11.885 7.638 -3.917 1.00 19.08 71 ILE A CA 1
ATOM 619 C C . ILE A 1 86 ? 11.550 9.079 -4.326 1.00 21.09 71 ILE A C 1
ATOM 620 O O . ILE A 1 86 ? 12.434 9.819 -4.713 1.00 22.30 71 ILE A O 1
ATOM 625 N N . ARG A 1 87 ? 10.268 9.441 -4.232 1.00 19.41 72 ARG A N 1
ATOM 626 C CA . ARG A 1 87 ? 9.772 10.794 -4.621 1.00 21.78 72 ARG A CA 1
ATOM 627 C C . ARG A 1 87 ? 9.195 11.609 -3.477 1.00 19.72 72 ARG A C 1
ATOM 628 O O . ARG A 1 87 ? 8.829 12.760 -3.649 1.00 19.99 72 ARG A O 1
ATOM 636 N N . ALA A 1 88 ? 9.096 11.000 -2.307 1.00 17.30 73 ALA A N 1
ATOM 637 C CA . ALA A 1 88 ? 8.551 11.648 -1.141 1.00 16.63 73 ALA A CA 1
ATOM 638 C C . ALA A 1 88 ? 9.034 10.929 0.070 1.00 15.90 73 ALA A C 1
ATOM 639 O O . ALA A 1 88 ? 9.428 9.751 0.008 1.00 15.16 73 ALA A O 1
ATOM 641 N N . MET A 1 89 ? 8.984 11.609 1.190 1.00 14.62 74 MET A N 1
ATOM 642 C CA . MET A 1 89 ? 9.360 10.985 2.434 1.00 18.59 74 MET A CA 1
ATOM 643 C C . MET A 1 89 ? 8.400 11.362 3.527 1.00 15.13 74 MET A C 1
ATOM 644 O O . MET A 1 89 ? 7.997 12.520 3.621 1.00 15.42 74 MET A O 1
ATOM 653 N N . PRO A 1 90 ? 8.002 10.397 4.350 1.00 13.67 75 PRO A N 1
ATOM 654 C CA . PRO A 1 90 ? 8.395 8.999 4.227 1.00 15.78 75 PRO A CA 1
ATOM 655 C C . PRO A 1 90 ? 7.665 8.302 3.087 1.00 14.64 75 PRO A C 1
ATOM 656 O O . PRO A 1 90 ? 6.600 8.757 2.655 1.00 15.06 75 PRO A O 1
ATOM 660 N N . THR A 1 91 ? 8.262 7.227 2.582 1.00 12.33 76 THR A N 1
ATOM 661 C CA . THR A 1 91 ? 7.597 6.316 1.673 1.00 12.60 76 THR A CA 1
ATOM 662 C C . THR A 1 91 ? 7.844 4.902 2.201 1.00 10.95 76 THR A C 1
ATOM 663 O O . THR A 1 91 ? 8.971 4.563 2.579 1.00 11.95 76 THR A O 1
ATOM 667 N N . PHE A 1 92 ? 6.780 4.099 2.229 1.00 10.66 77 PHE A N 1
ATOM 668 C CA . PHE A 1 92 ? 6.847 2.686 2.612 1.00 10.95 77 PHE A CA 1
ATOM 669 C C . PHE A 1 92 ? 6.729 1.869 1.328 1.00 11.01 77 PHE A C 1
ATOM 670 O O . PHE A 1 92 ? 5.770 2.023 0.578 1.00 12.61 77 PHE A O 1
ATOM 678 N N . VAL A 1 93 ? 7.749 1.079 1.029 1.00 9.70 78 VAL A N 1
ATOM 679 C CA . VAL A 1 93 ? 7.766 0.288 -0.193 1.00 10.99 78 VAL A CA 1
ATOM 680 C C . VAL A 1 93 ? 7.831 -1.198 0.159 1.00 10.11 78 VAL A C 1
ATOM 681 O O . VAL A 1 93 ? 8.619 -1.621 1.022 1.00 10.40 78 VAL A O 1
ATOM 685 N N . PHE A 1 94 ? 6.963 -1.961 -0.505 1.00 11.04 79 PHE A N 1
ATOM 686 C CA . PHE A 1 94 ? 6.844 -3.398 -0.318 1.00 10.61 79 PHE A CA 1
ATOM 687 C C . PHE A 1 94 ? 7.514 -4.105 -1.466 1.00 10.81 79 PHE A C 1
ATOM 688 O O . PHE A 1 94 ? 7.377 -3.666 -2.613 1.00 11.88 79 PHE A O 1
ATOM 696 N N . PHE A 1 95 ? 8.233 -5.186 -1.150 1.00 10.87 80 PHE A N 1
ATOM 697 C CA . PHE A 1 95 ? 8.958 -5.966 -2.135 1.00 11.75 80 PHE A CA 1
ATOM 698 C C . PHE A 1 95 ? 8.703 -7.448 -1.976 1.00 12.49 80 PHE A C 1
ATOM 699 O O . PHE A 1 95 ? 8.471 -7.935 -0.868 1.00 13.13 80 PHE A O 1
ATOM 707 N N . LYS A 1 96 ? 8.839 -8.162 -3.091 1.00 13.70 81 LYS A N 1
ATOM 708 C CA . LYS A 1 96 ? 8.769 -9.601 -3.129 1.00 14.86 81 LYS A CA 1
ATOM 709 C C . LYS A 1 96 ? 9.526 -10.046 -4.361 1.00 14.98 81 LYS A C 1
ATOM 710 O O . LYS A 1 96 ? 9.362 -9.472 -5.440 1.00 15.51 81 LYS A O 1
ATOM 716 N N . ASN A 1 97 ? 10.397 -11.042 -4.196 1.00 16.46 82 ASN A N 1
ATOM 717 C CA . ASN A 1 97 ? 11.146 -11.617 -5.321 1.00 17.15 82 ASN A CA 1
ATOM 718 C C . ASN A 1 97 ? 11.898 -10.568 -6.131 1.00 17.81 82 ASN A C 1
ATOM 719 O O . ASN A 1 97 ? 11.979 -10.632 -7.353 1.00 20.57 82 ASN A O 1
ATOM 724 N N . GLY A 1 98 ? 12.471 -9.607 -5.420 1.00 16.76 83 GLY A N 1
ATOM 725 C CA . GLY A 1 98 ? 13.274 -8.580 -6.036 1.00 17.92 83 GLY A CA 1
ATOM 726 C C . GLY A 1 98 ? 12.518 -7.487 -6.745 1.00 20.03 83 GLY A C 1
ATOM 727 O O . GLY A 1 98 ? 13.118 -6.643 -7.394 1.00 24.92 83 GLY A O 1
ATOM 728 N N . GLN A 1 99 ? 11.209 -7.475 -6.599 1.00 17.60 84 GLN A N 1
ATOM 729 C CA . GLN A 1 99 ? 10.370 -6.503 -7.275 1.00 18.48 84 GLN A CA 1
ATOM 730 C C . GLN A 1 99 ? 9.577 -5.643 -6.291 1.00 16.01 84 GLN A C 1
ATOM 731 O O . GLN A 1 99 ? 9.131 -6.130 -5.268 1.00 16.50 84 GLN A O 1
ATOM 737 N N . LYS A 1 100 ? 9.391 -4.374 -6.638 1.00 17.03 85 LYS A N 1
ATOM 738 C CA . LYS A 1 100 ? 8.517 -3.478 -5.905 1.00 16.12 85 LYS A CA 1
ATOM 739 C C . LYS A 1 100 ? 7.093 -3.912 -6.225 1.00 16.36 85 LYS A C 1
ATOM 740 O O . LYS A 1 100 ? 6.716 -3.987 -7.430 1.00 19.83 85 LYS A O 1
ATOM 746 N N . ILE A 1 101 ? 6.295 -4.207 -5.185 1.00 14.83 86 ILE A N 1
ATOM 747 C CA . ILE A 1 101 ? 4.886 -4.619 -5.373 1.00 15.26 86 ILE A CA 1
ATOM 748 C C . ILE A 1 101 ? 3.855 -3.626 -4.861 1.00 15.11 86 ILE A C 1
ATOM 749 O O . ILE A 1 101 ? 2.690 -3.746 -5.213 1.00 17.77 86 ILE A O 1
ATOM 754 N N . ASP A 1 102 ? 4.257 -2.662 -4.028 1.00 13.95 87 ASP A N 1
ATOM 755 C CA . ASP A 1 102 ? 3.315 -1.656 -3.527 1.00 13.96 87 ASP A CA 1
ATOM 756 C C . ASP A 1 102 ? 4.083 -0.527 -2.886 1.00 13.60 87 ASP A C 1
ATOM 757 O O . ASP A 1 102 ? 5.237 -0.705 -2.492 1.00 13.89 87 ASP A O 1
ATOM 762 N N . THR A 1 103 ? 3.426 0.626 -2.766 1.00 13.98 88 THR A N 1
ATOM 763 C CA . THR A 1 103 ? 3.970 1.826 -2.183 1.00 14.62 88 THR A CA 1
ATOM 764 C C . THR A 1 103 ? 2.893 2.562 -1.391 1.00 14.89 88 THR A C 1
ATOM 765 O O . THR A 1 103 ? 1.751 2.689 -1.868 1.00 17.86 88 THR A O 1
ATOM 769 N N . VAL A 1 104 ? 3.264 3.077 -0.213 1.00 13.25 89 VAL A N 1
ATOM 770 C CA . VAL A 1 104 ? 2.396 3.950 0.600 1.00 13.35 89 VAL A CA 1
ATOM 771 C C . VAL A 1 104 ? 3.198 5.218 0.874 1.00 11.84 89 VAL A C 1
ATOM 772 O O . VAL A 1 104 ? 4.251 5.165 1.471 1.00 12.58 89 VAL A O 1
ATOM 776 N N . VAL A 1 105 ? 2.700 6.353 0.405 1.00 13.52 90 VAL A N 1
ATOM 777 C CA . VAL A 1 105 ? 3.392 7.617 0.610 1.00 14.47 90 VAL A CA 1
ATOM 778 C C . VAL A 1 105 ? 2.867 8.365 1.800 1.00 15.55 90 VAL A C 1
ATOM 779 O O . VAL A 1 105 ? 1.650 8.516 1.966 1.00 18.24 90 VAL A O 1
ATOM 783 N N . GLY A 1 106 ? 3.788 8.822 2.640 1.00 13.65 91 GLY A N 1
ATOM 784 C CA . GLY A 1 106 ? 3.463 9.728 3.726 1.00 14.41 91 GLY A CA 1
ATOM 785 C C . GLY A 1 106 ? 3.017 9.140 5.036 1.00 12.59 91 GLY A C 1
ATOM 786 O O . GLY A 1 106 ? 2.991 7.925 5.221 1.00 15.78 91 GLY A O 1
ATOM 787 N N . ALA A 1 107 ? 2.690 10.035 5.950 1.00 14.31 92 ALA A N 1
ATOM 788 C CA . ALA A 1 107 ? 2.312 9.676 7.309 1.00 14.74 92 ALA A CA 1
ATOM 789 C C . ALA A 1 107 ? 0.833 9.384 7.331 1.00 15.35 92 ALA A C 1
ATOM 790 O O . ALA A 1 107 ? 0.018 10.181 7.795 1.00 17.97 92 ALA A O 1
ATOM 792 N N . ASP A 1 108 ? 0.501 8.213 6.809 1.00 15.88 93 ASP A N 1
ATOM 793 C CA . ASP A 1 108 ? -0.871 7.789 6.643 1.00 14.74 93 ASP A CA 1
ATOM 794 C C . ASP A 1 108 ? -1.053 6.449 7.353 1.00 12.93 93 ASP A C 1
ATOM 795 O O . ASP A 1 108 ? -0.848 5.406 6.741 1.00 13.36 93 ASP A O 1
ATOM 800 N N . PRO A 1 109 ? -1.383 6.469 8.641 1.00 12.15 94 PRO A N 1
ATOM 801 C CA . PRO A 1 109 ? -1.404 5.215 9.403 1.00 12.36 94 PRO A CA 1
ATOM 802 C C . PRO A 1 109 ? -2.443 4.212 8.904 1.00 12.75 94 PRO A C 1
ATOM 803 O O . PRO A 1 109 ? -2.160 3.025 8.895 1.00 12.03 94 PRO A O 1
ATOM 807 N N . SER A 1 110 ? -3.626 4.657 8.480 1.00 11.64 95 SER A N 1
ATOM 808 C CA . SER A 1 110 ? -4.624 3.689 8.019 1.00 12.01 95 SER A CA 1
ATOM 809 C C . SER A 1 110 ? -4.203 3.042 6.687 1.00 11.66 95 SER A C 1
ATOM 810 O O . SER A 1 110 ? -4.377 1.840 6.516 1.00 12.43 95 SER A O 1
ATOM 813 N N . LYS A 1 111 ? -3.635 3.832 5.769 1.00 10.92 96 LYS A N 1
ATOM 814 C CA . LYS A 1 111 ? -3.162 3.268 4.507 1.00 12.54 96 LYS A CA 1
ATOM 815 C C . LYS A 1 111 ? -1.981 2.321 4.728 1.00 10.60 96 LYS A C 1
ATOM 816 O O . LYS A 1 111 ? -1.861 1.289 4.051 1.00 12.53 96 LYS A O 1
ATOM 822 N N . LEU A 1 112 ? -1.110 2.679 5.641 1.00 10.76 97 LEU A N 1
ATOM 823 C CA . LEU A 1 112 ? 0.035 1.817 5.965 1.00 11.36 97 LEU A CA 1
ATOM 824 C C . LEU A 1 112 ? -0.463 0.484 6.537 1.00 11.53 97 LEU A C 1
ATOM 825 O O . LEU A 1 112 ? -0.052 -0.599 6.090 1.00 12.12 97 LEU A O 1
ATOM 830 N N . GLN A 1 113 ? -1.364 0.546 7.513 1.00 10.21 98 GLN A N 1
ATOM 831 C CA . GLN A 1 113 ? -1.894 -0.705 8.078 1.00 11.07 98 GLN A CA 1
ATOM 832 C C . GLN A 1 113 ? -2.620 -1.538 7.029 1.00 11.63 98 GLN A C 1
ATOM 833 O O . GLN A 1 113 ? -2.464 -2.769 6.988 1.00 12.48 98 GLN A O 1
ATOM 839 N N . ALA A 1 114 ? -3.439 -0.890 6.197 1.00 11.50 99 ALA A N 1
ATOM 840 C CA . ALA A 1 114 ? -4.190 -1.652 5.184 1.00 11.06 99 ALA A CA 1
ATOM 841 C C . ALA A 1 114 ? -3.237 -2.414 4.258 1.00 11.51 99 ALA A C 1
ATOM 842 O O . ALA A 1 114 ? -3.500 -3.550 3.895 1.00 12.21 99 ALA A O 1
ATOM 844 N N . ALA A 1 115 ? -2.142 -1.762 3.875 1.00 11.39 100 ALA A N 1
ATOM 845 C CA . ALA A 1 115 ? -1.192 -2.388 2.964 1.00 11.14 100 ALA A CA 1
ATOM 846 C C . ALA A 1 115 ? -0.453 -3.530 3.670 1.00 12.16 100 ALA A C 1
ATOM 847 O O . ALA A 1 115 ? -0.213 -4.573 3.073 1.00 12.60 100 ALA A O 1
ATOM 849 N N . ILE A 1 116 ? -0.091 -3.335 4.934 1.00 12.21 101 ILE A N 1
ATOM 850 C CA . ILE A 1 116 ? 0.573 -4.418 5.676 1.00 12.04 101 ILE A CA 1
ATOM 851 C C . ILE A 1 116 ? -0.352 -5.663 5.787 1.00 12.27 101 ILE A C 1
ATOM 852 O O . ILE A 1 116 ? 0.093 -6.804 5.593 1.00 14.01 101 ILE A O 1
ATOM 857 N N . THR A 1 117 ? -1.624 -5.435 6.055 1.00 12.43 102 THR A N 1
ATOM 858 C CA . THR A 1 117 ? -2.571 -6.529 6.147 1.00 12.71 102 THR A CA 1
ATOM 859 C C . THR A 1 117 ? -2.729 -7.212 4.795 1.00 13.09 102 THR A C 1
ATOM 860 O O . THR A 1 117 ? -2.736 -8.430 4.710 1.00 15.40 102 THR A O 1
ATOM 864 N N . GLN A 1 118 ? -2.823 -6.414 3.738 1.00 12.70 103 GLN A N 1
ATOM 865 C CA . GLN A 1 118 ? -2.935 -6.966 2.398 1.00 12.89 103 GLN A CA 1
ATOM 866 C C . GLN A 1 118 ? -1.766 -7.891 2.072 1.00 13.19 103 GLN A C 1
ATOM 867 O O . GLN A 1 118 ? -1.938 -8.997 1.571 1.00 15.48 103 GLN A O 1
ATOM 873 N N . HIS A 1 119 ? -0.558 -7.438 2.369 1.00 13.90 104 HIS A N 1
ATOM 874 C CA . HIS A 1 119 ? 0.612 -8.200 1.935 1.00 13.35 104 HIS A CA 1
ATOM 875 C C . HIS A 1 119 ? 1.098 -9.274 2.919 1.00 13.82 104 HIS A C 1
ATOM 876 O O . HIS A 1 119 ? 2.045 -9.998 2.602 1.00 19.79 104 HIS A O 1
ATOM 883 N N . SER A 1 120 ? 0.441 -9.412 4.061 1.00 15.83 105 SER A N 1
ATOM 884 C CA . SER A 1 120 ? 0.797 -10.450 5.035 1.00 18.08 105 SER A CA 1
ATOM 885 C C . SER A 1 120 ? -0.185 -11.649 5.032 1.00 22.96 105 SER A C 1
ATOM 886 O O . SER A 1 120 ? -0.095 -12.516 5.892 1.00 25.85 105 SER A O 1
ATOM 889 N N . ALA A 1 121 ? -1.111 -11.692 4.069 1.00 23.09 106 ALA A N 1
ATOM 890 C CA . ALA A 1 121 ? -2.102 -12.788 4.006 1.00 28.00 106 ALA A CA 1
ATOM 891 C C . ALA A 1 121 ? -1.421 -14.063 3.562 1.00 32.33 106 ALA A C 1
ATOM 892 O O . ALA A 1 121 ? -0.371 -14.022 2.900 1.00 35.75 106 ALA A O 1
ATOM 895 N N . HIS B 1 7 ? 36.197 -7.602 -7.835 1.00 28.72 -8 HIS B N 1
ATOM 896 C CA . HIS B 1 7 ? 35.025 -8.024 -6.983 1.00 26.90 -8 HIS B CA 1
ATOM 897 C C . HIS B 1 7 ? 34.981 -9.573 -6.963 1.00 26.41 -8 HIS B C 1
ATOM 898 O O . HIS B 1 7 ? 34.721 -10.224 -7.945 1.00 30.45 -8 HIS B O 1
ATOM 905 N N . HIS B 1 8 ? 35.254 -10.103 -5.798 1.00 23.06 -7 HIS B N 1
ATOM 906 C CA . HIS B 1 8 ? 35.433 -11.526 -5.538 1.00 19.94 -7 HIS B CA 1
ATOM 907 C C . HIS B 1 8 ? 34.172 -12.156 -4.957 1.00 14.99 -7 HIS B C 1
ATOM 908 O O . HIS B 1 8 ? 33.886 -13.342 -5.171 1.00 15.23 -7 HIS B O 1
ATOM 915 N N . HIS B 1 9 ? 33.382 -11.344 -4.270 1.00 15.14 -6 HIS B N 1
ATOM 916 C CA . HIS B 1 9 ? 32.162 -11.786 -3.646 1.00 14.80 -6 HIS B CA 1
ATOM 917 C C . HIS B 1 9 ? 31.348 -10.612 -3.121 1.00 15.23 -6 HIS B C 1
ATOM 918 O O . HIS B 1 9 ? 31.873 -9.513 -2.990 1.00 14.88 -6 HIS B O 1
ATOM 925 N N . HIS B 1 10 ? 30.055 -10.869 -2.872 1.00 14.33 -5 HIS B N 1
ATOM 926 C CA . HIS B 1 10 ? 29.185 -9.957 -2.128 1.00 14.78 -5 HIS B CA 1
ATOM 927 C C . HIS B 1 10 ? 29.046 -10.485 -0.741 1.00 16.35 -5 HIS B C 1
ATOM 928 O O . HIS B 1 10 ? 29.115 -11.654 -0.526 1.00 18.89 -5 HIS B O 1
ATOM 935 N N . LEU B 1 11 ? 28.831 -9.605 0.217 1.00 18.78 -4 LEU B N 1
ATOM 936 C CA . LEU B 1 11 ? 28.586 -10.028 1.572 1.00 20.70 -4 LEU B CA 1
ATOM 937 C C . LEU B 1 11 ? 27.108 -10.317 1.752 1.00 24.44 -4 LEU B C 1
ATOM 938 O O . LEU B 1 11 ? 26.259 -9.824 0.984 1.00 27.41 -4 LEU B O 1
ATOM 943 N N . VAL B 1 12 ? 26.808 -11.141 2.744 1.00 24.13 -3 VAL B N 1
ATOM 944 C CA . VAL B 1 12 ? 25.450 -11.465 3.123 1.00 27.11 -3 VAL B CA 1
ATOM 945 C C . VAL B 1 12 ? 25.423 -11.311 4.645 1.00 29.85 -3 VAL B C 1
ATOM 946 O O . VAL B 1 12 ? 25.721 -12.253 5.368 1.00 30.98 -3 VAL B O 1
ATOM 950 N N . PRO B 1 13 ? 25.075 -10.120 5.128 1.00 33.10 -2 PRO B N 1
ATOM 951 C CA . PRO B 1 13 ? 25.095 -9.825 6.580 1.00 33.36 -2 PRO B CA 1
ATOM 952 C C . PRO B 1 13 ? 24.162 -10.685 7.425 1.00 34.54 -2 PRO B C 1
ATOM 953 O O . PRO B 1 13 ? 23.067 -11.007 6.975 1.00 37.67 -2 PRO B O 1
ATOM 957 N N . VAL B 1 17 ? 21.413 -4.158 12.741 1.00 16.04 2 VAL B N 1
ATOM 958 C CA . VAL B 1 17 ? 21.021 -3.246 13.816 1.00 12.24 2 VAL B CA 1
ATOM 959 C C 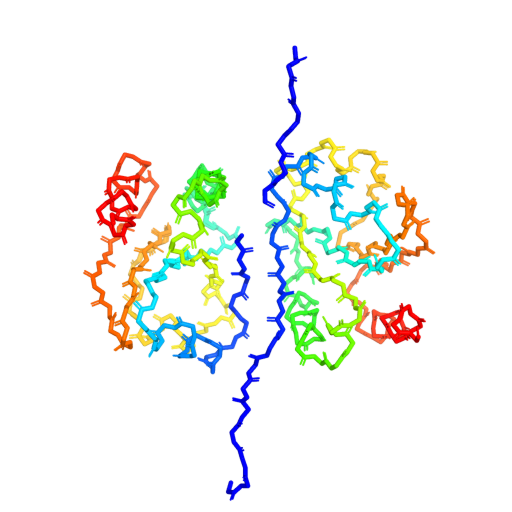. VAL B 1 17 ? 19.493 -3.173 13.919 1.00 11.86 2 VAL B C 1
ATOM 960 O O . VAL B 1 17 ? 18.811 -2.998 12.922 1.00 12.36 2 VAL B O 1
ATOM 964 N N . GLN B 1 18 ? 18.979 -3.342 15.136 1.00 10.15 3 GLN B N 1
ATOM 965 C CA . GLN B 1 18 ? 17.546 -3.337 15.379 1.00 10.10 3 GLN B CA 1
ATOM 966 C C . GLN B 1 18 ? 17.098 -2.158 16.231 1.00 9.35 3 GLN B C 1
ATOM 967 O O . GLN B 1 18 ? 17.769 -1.745 17.164 1.00 10.11 3 GLN B O 1
ATOM 978 N N . VAL B 1 19 ? 15.955 -1.612 15.872 1.00 9.54 4 VAL B N 1
ATOM 979 C CA . VAL B 1 19 ? 15.346 -0.567 16.619 1.00 9.43 4 VAL B CA 1
ATOM 980 C C . VAL B 1 19 ? 14.681 -1.116 17.855 1.00 9.85 4 VAL B C 1
ATOM 981 O O . VAL B 1 19 ? 13.924 -2.089 17.781 1.00 12.99 4 VAL B O 1
ATOM 985 N N . ILE B 1 20 ? 14.921 -0.447 18.998 1.00 9.66 5 ILE B N 1
ATOM 986 C CA . ILE B 1 20 ? 14.213 -0.731 20.251 1.00 10.91 5 ILE B CA 1
ATOM 987 C C . ILE B 1 20 ? 13.073 0.291 20.317 1.00 12.65 5 ILE B C 1
ATOM 988 O O . ILE B 1 20 ? 13.313 1.504 20.395 1.00 12.71 5 ILE B O 1
ATOM 993 N N . SER B 1 21 ? 11.840 -0.208 20.323 1.00 12.53 6 SER B N 1
ATOM 994 C CA . SER B 1 21 ? 10.681 0.652 20.190 1.00 14.09 6 SER B CA 1
ATOM 995 C C . SER B 1 21 ? 9.818 0.806 21.452 1.00 15.10 6 SER B C 1
ATOM 996 O O . SER B 1 21 ? 8.809 1.505 21.430 1.00 15.62 6 SER B O 1
ATOM 999 N N . SER B 1 22 ? 10.220 0.160 22.542 1.00 15.45 7 SER B N 1
ATOM 1000 C CA . SER B 1 22 ? 9.502 0.273 23.791 1.00 17.13 7 SER B CA 1
ATOM 1001 C C . SER B 1 22 ? 10.401 -0.031 24.946 1.00 15.41 7 SER B C 1
ATOM 1002 O O . SER B 1 22 ? 11.411 -0.725 24.791 1.00 16.41 7 SER B O 1
ATOM 1005 N N . TYR B 1 23 ? 10.023 0.467 26.115 1.00 17.91 8 TYR B N 1
ATOM 1006 C CA . TYR B 1 23 ? 10.739 0.181 27.341 1.00 18.64 8 TYR B CA 1
ATOM 1007 C C . TYR B 1 23 ? 10.744 -1.335 27.634 1.00 20.40 8 TYR B C 1
ATOM 1008 O O . TYR B 1 23 ? 11.767 -1.863 28.061 1.00 18.71 8 TYR B O 1
ATOM 1017 N N . ASP B 1 24 ? 9.605 -2.030 27.401 1.00 20.58 9 ASP B N 1
ATOM 1018 C CA . ASP B 1 24 ? 9.559 -3.510 27.587 1.00 21.40 9 ASP B CA 1
ATOM 1019 C C . ASP B 1 24 ? 10.579 -4.228 26.717 1.00 20.49 9 ASP B C 1
ATOM 1020 O O . ASP B 1 24 ? 11.264 -5.137 27.183 1.00 19.93 9 ASP B O 1
ATOM 1025 N N . GLN B 1 25 ? 10.695 -3.818 25.450 1.00 16.60 10 GLN B N 1
ATOM 1026 C CA . GLN B 1 25 ? 11.670 -4.444 24.566 1.00 16.72 10 GLN B CA 1
ATOM 1027 C C . GLN B 1 25 ? 13.088 -4.163 25.083 1.00 16.07 10 GLN B C 1
ATOM 1028 O O . GLN B 1 25 ? 13.939 -5.060 25.053 1.00 18.33 10 GLN B O 1
ATOM 1034 N N . PHE B 1 26 ? 13.349 -2.915 25.511 1.00 15.57 11 PHE B N 1
ATOM 1035 C CA . PHE B 1 26 ? 14.646 -2.543 26.098 1.00 15.43 11 PHE B CA 1
ATOM 1036 C C . PHE B 1 26 ? 15.028 -3.468 27.258 1.00 16.59 11 PHE B C 1
ATOM 1037 O O . PHE B 1 26 ? 16.133 -3.996 27.306 1.00 15.77 11 PHE B O 1
ATOM 1045 N N . LYS B 1 27 ? 14.104 -3.673 28.197 1.00 17.46 12 LYS B N 1
ATOM 1046 C CA . LYS B 1 27 ? 14.391 -4.520 29.363 1.00 17.78 12 LYS B CA 1
ATOM 1047 C C . LYS B 1 27 ? 14.608 -5.975 28.944 1.00 20.60 12 LYS B C 1
ATOM 1048 O O . LYS B 1 27 ? 15.443 -6.674 29.540 1.00 21.62 12 LYS B O 1
ATOM 1054 N N . GLN B 1 28 ? 13.864 -6.432 27.939 1.00 21.15 13 GLN B N 1
ATOM 1055 C CA . GLN B 1 28 ? 14.004 -7.786 27.400 1.00 21.10 13 GLN B CA 1
ATOM 1056 C C . GLN B 1 28 ? 15.355 -8.037 26.729 1.00 19.94 13 GLN B C 1
ATOM 1057 O O . GLN B 1 28 ? 16.056 -9.012 27.053 1.00 22.27 13 GLN B O 1
ATOM 1063 N N . VAL B 1 29 ? 15.758 -7.161 25.829 1.00 18.11 14 VAL B N 1
ATOM 1064 C CA . VAL B 1 29 ? 17.024 -7.427 25.101 1.00 18.35 14 VAL B CA 1
ATOM 1065 C C . VAL B 1 29 ? 18.265 -7.242 25.978 1.00 18.89 14 VAL B C 1
ATOM 1066 O O . VAL B 1 29 ? 19.293 -7.861 25.695 1.00 19.99 14 VAL B O 1
ATOM 1070 N N . THR B 1 30 ? 18.156 -6.442 27.046 1.00 17.31 15 THR B N 1
ATOM 1071 C CA . THR B 1 30 ? 19.301 -6.213 27.955 1.00 18.38 15 THR B CA 1
ATOM 1072 C C . THR B 1 30 ? 19.315 -7.138 29.143 1.00 19.24 15 THR B C 1
ATOM 1073 O O . THR B 1 30 ? 20.217 -7.069 29.955 1.00 21.00 15 THR B O 1
ATOM 1077 N N . GLY B 1 31 ? 18.300 -7.993 29.253 1.00 21.19 16 GLY B N 1
ATOM 1078 C CA . GLY B 1 31 ? 18.133 -8.838 30.441 1.00 21.83 16 GLY B CA 1
ATOM 1079 C C . GLY B 1 31 ? 18.746 -10.227 30.418 1.00 24.54 16 GLY B C 1
ATOM 1080 O O . GLY B 1 31 ? 18.548 -10.990 31.346 1.00 24.29 16 GLY B O 1
ATOM 1081 N N . GLY B 1 32 ? 19.499 -10.555 29.377 1.00 26.37 17 GLY B N 1
ATOM 1082 C CA . GLY B 1 32 ? 20.070 -11.887 29.251 1.00 26.72 17 GLY B CA 1
ATOM 1083 C C . GLY B 1 32 ? 21.572 -11.961 29.262 1.00 24.45 17 GLY B C 1
ATOM 1084 O O . GLY B 1 32 ? 22.274 -10.961 29.407 1.00 26.00 17 GLY B O 1
ATOM 1085 N N . ASP B 1 33 ? 22.050 -13.176 29.101 1.00 23.71 18 ASP B N 1
ATOM 1086 C CA . ASP B 1 33 ? 23.450 -13.461 29.091 1.00 23.24 18 ASP B CA 1
ATOM 1087 C C . ASP B 1 33 ? 24.165 -12.836 27.881 1.00 21.82 18 ASP B C 1
ATOM 1088 O O . ASP B 1 33 ? 25.337 -12.503 27.953 1.00 24.23 18 ASP B O 1
ATOM 1093 N N . LYS B 1 34 ? 23.466 -12.696 26.767 1.00 19.71 19 LYS B N 1
ATOM 1094 C CA . LYS B 1 34 ? 24.056 -12.092 25.591 1.00 19.83 19 LYS B CA 1
ATOM 1095 C C . LYS B 1 34 ? 24.296 -10.584 25.814 1.00 19.37 19 LYS B C 1
ATOM 1096 O O . LYS B 1 34 ? 23.401 -9.833 26.231 1.00 20.92 19 LYS B O 1
ATOM 1102 N N . VAL B 1 35 ? 25.507 -10.146 25.527 1.00 16.19 20 VAL B N 1
ATOM 1103 C CA . VAL B 1 35 ? 25.839 -8.737 25.635 1.00 16.01 20 VAL B CA 1
ATOM 1104 C C . VAL B 1 35 ? 25.175 -8.003 24.492 1.00 13.70 20 VAL B C 1
ATOM 1105 O O . VAL B 1 35 ? 25.156 -8.505 23.359 1.00 13.64 20 VAL B O 1
ATOM 1109 N N . VAL B 1 36 ? 24.633 -6.839 24.794 1.00 13.11 21 VAL B N 1
ATOM 1110 C CA . VAL B 1 36 ? 24.059 -5.979 23.767 1.00 12.38 21 VAL B CA 1
ATOM 1111 C C . VAL B 1 36 ? 24.621 -4.564 23.882 1.00 11.88 21 VAL B C 1
ATOM 1112 O O . VAL B 1 36 ? 25.001 -4.119 24.966 1.00 13.41 21 VAL B O 1
ATOM 1116 N N . VAL B 1 37 ? 24.689 -3.880 22.745 1.00 10.65 22 VAL B N 1
ATOM 1117 C CA . VAL B 1 37 ? 25.140 -2.496 22.680 1.00 10.94 22 VAL B CA 1
ATOM 1118 C C . VAL B 1 3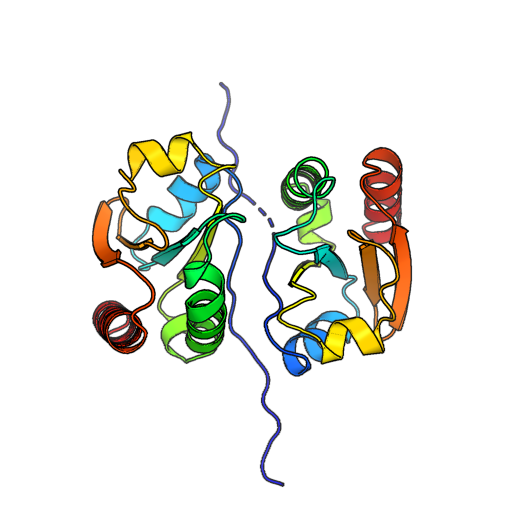7 ? 24.052 -1.654 22.014 1.00 10.01 22 VAL B C 1
ATOM 1119 O O . VAL B 1 37 ? 23.470 -2.061 21.004 1.00 10.03 22 VAL B O 1
ATOM 1123 N N . ILE B 1 38 ? 23.728 -0.543 22.658 1.00 10.25 23 ILE B N 1
ATOM 1124 C CA . ILE B 1 38 ? 22.707 0.345 22.181 1.00 10.64 23 ILE B CA 1
ATOM 1125 C C . ILE B 1 38 ? 23.279 1.720 21.850 1.00 10.55 23 ILE B C 1
ATOM 1126 O O . ILE B 1 38 ? 23.963 2.339 22.690 1.00 11.21 23 ILE B O 1
ATOM 1131 N N . ASP B 1 39 ? 22.990 2.175 20.624 1.00 9.71 24 ASP B N 1
ATOM 1132 C CA . ASP B 1 39 ? 23.310 3.517 20.161 1.00 10.24 24 ASP B CA 1
ATOM 1133 C C . ASP B 1 39 ? 22.114 4.433 20.486 1.00 9.82 24 ASP B C 1
ATOM 1134 O O . ASP B 1 39 ? 21.047 4.282 19.915 1.00 10.02 24 ASP B O 1
ATOM 1139 N N . PHE B 1 40 ? 22.310 5.335 21.453 1.00 11.28 25 PHE B N 1
ATOM 1140 C CA . PHE B 1 40 ? 21.329 6.355 21.824 1.00 10.60 25 PHE B CA 1
ATOM 1141 C C . PHE B 1 40 ? 21.596 7.571 20.937 1.00 10.87 25 PHE B C 1
ATOM 1142 O O . PHE B 1 40 ? 22.653 8.231 21.066 1.00 12.50 25 PHE B O 1
ATOM 1150 N N . TRP B 1 41 ? 20.641 7.880 20.085 1.00 10.10 26 TRP B N 1
ATOM 1151 C CA . TRP B 1 41 ? 20.797 8.843 19.029 1.00 11.36 26 TRP B CA 1
ATOM 1152 C C . TRP B 1 41 ? 19.556 9.741 18.926 1.00 11.08 26 TRP B C 1
ATOM 1153 O O . TRP B 1 41 ? 18.583 9.510 19.587 1.00 11.29 26 TRP B O 1
ATOM 1164 N N . ALA B 1 42 ? 19.632 10.760 18.069 1.00 12.41 27 ALA B N 1
ATOM 1165 C CA . ALA B 1 42 ? 18.495 11.646 17.787 1.00 12.01 27 ALA B CA 1
ATOM 1166 C C . ALA B 1 42 ? 18.636 12.199 16.368 1.00 11.68 27 ALA B C 1
ATOM 1167 O O . ALA B 1 42 ? 19.738 12.303 15.840 1.00 12.07 27 ALA B O 1
ATOM 1169 N N . THR B 1 43 ? 17.506 12.567 15.773 1.00 11.65 28 THR B N 1
ATOM 1170 C CA . THR B 1 43 ? 17.529 13.082 14.399 1.00 12.81 28 THR B CA 1
ATOM 1171 C C . THR B 1 43 ? 18.260 14.378 14.246 1.00 12.83 28 THR B C 1
ATOM 1172 O O . THR B 1 43 ? 18.783 14.679 13.164 1.00 14.80 28 THR B O 1
ATOM 1176 N N . TRP B 1 44 ? 18.282 15.161 15.307 1.00 12.46 29 TRP B N 1
ATOM 1177 C CA . TRP B 1 44 ? 18.957 16.478 15.285 1.00 14.40 29 TRP B CA 1
ATOM 1178 C C . TRP B 1 44 ? 20.446 16.440 15.645 1.00 15.94 29 TRP B C 1
ATOM 1179 O O . TRP B 1 44 ? 21.129 17.467 15.610 1.00 18.28 29 TRP B O 1
ATOM 1190 N N A CYS B 1 45 ? 20.963 15.224 15.865 0.60 14.65 30 CYS B N 1
ATOM 1191 N N B CYS B 1 45 ? 20.897 15.296 16.095 0.40 15.64 30 CYS B N 1
ATOM 1192 C CA A CYS B 1 45 ? 22.383 14.981 16.215 0.60 14.03 30 CYS B CA 1
ATOM 1193 C CA B CYS B 1 45 ? 22.242 15.162 16.598 0.40 15.02 30 CYS B CA 1
ATOM 1194 C C A CYS B 1 45 ? 23.336 15.092 15.027 0.60 14.83 30 CYS B C 1
ATOM 1195 C C B CYS B 1 45 ? 23.259 14.943 15.476 0.40 14.29 30 CYS B C 1
ATOM 1196 O O A CYS B 1 45 ? 23.181 14.372 14.008 0.60 14.55 30 CYS B O 1
ATOM 1197 O O B CYS B 1 45 ? 23.289 13.888 14.828 0.40 12.91 30 CYS B O 1
ATOM 1202 N N A GLY B 1 46 ? 24.335 15.967 15.159 0.60 12.93 31 GLY B N 1
ATOM 1203 N N B GLY B 1 46 ? 24.065 15.979 15.225 0.40 14.05 31 GLY B N 1
ATOM 1204 C CA A GLY B 1 46 ? 25.331 16.156 14.129 0.60 12.90 31 GLY B CA 1
ATOM 1205 C CA B GLY B 1 46 ? 25.101 15.929 14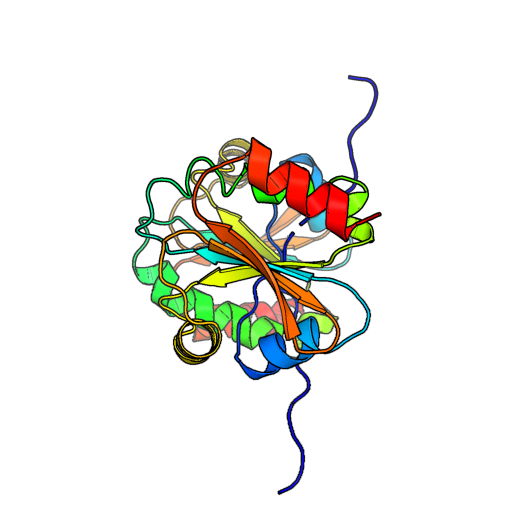.206 0.40 13.62 31 GLY B CA 1
ATOM 1206 C C A GLY B 1 46 ? 26.376 15.048 14.063 0.60 12.71 31 GLY B C 1
ATOM 1207 C C B GLY B 1 46 ? 26.070 14.786 14.432 0.40 13.80 31 GLY B C 1
ATOM 1208 O O A GLY B 1 46 ? 26.560 14.438 13.015 0.60 12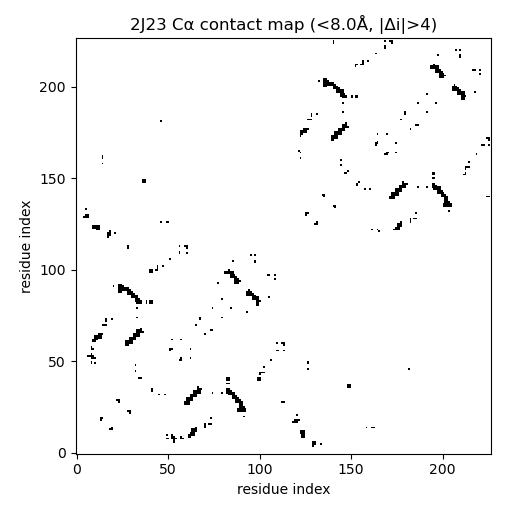.44 31 GLY B O 1
ATOM 1209 O O B GLY B 1 46 ? 26.286 13.959 13.550 0.40 14.13 31 GLY B O 1
ATOM 1210 N N A PRO B 1 47 ? 27.085 14.794 15.166 0.60 13.78 32 PRO B N 1
ATOM 1211 N N B PRO B 1 47 ? 26.687 14.766 15.608 0.40 12.66 32 PRO B N 1
ATOM 1212 C CA A PRO B 1 47 ? 28.118 13.747 15.169 0.60 12.77 32 PRO B CA 1
ATOM 1213 C CA B PRO B 1 47 ? 27.610 13.716 15.973 0.40 13.40 32 PRO B CA 1
ATOM 1214 C C A PRO B 1 47 ? 27.601 12.324 14.801 0.60 11.56 32 PRO B C 1
ATOM 1215 C C B PRO B 1 47 ? 27.013 12.302 15.848 0.40 13.26 32 PRO B C 1
ATOM 1216 O O A PRO B 1 47 ? 28.383 11.497 14.322 0.60 11.91 32 PRO B O 1
ATOM 1217 O O B PRO B 1 47 ? 27.751 11.390 15.506 0.40 12.49 32 PRO B O 1
ATOM 1224 N N A CYS B 1 48 ? 26.312 12.065 15.017 0.60 11.02 33 CYS B N 1
ATOM 1225 N N B CYS B 1 48 ? 25.710 12.119 16.123 0.40 13.55 33 CYS B N 1
ATOM 1226 C CA A CYS B 1 48 ? 25.707 10.790 14.642 0.60 12.93 33 CYS B CA 1
ATOM 1227 C CA B CYS B 1 48 ? 25.106 10.773 15.963 0.40 13.43 33 CYS B CA 1
ATOM 1228 C C A CYS B 1 48 ? 25.887 10.493 13.136 0.60 13.55 33 CYS B C 1
ATOM 1229 C C B CYS B 1 48 ? 25.092 10.435 14.501 0.40 15.32 33 CYS B C 1
ATOM 1230 O O A CYS B 1 48 ? 25.906 9.327 12.718 0.60 13.80 33 CYS B O 1
ATOM 1231 O O B CYS B 1 48 ? 25.370 9.316 14.105 0.40 14.52 33 CYS B O 1
ATOM 1236 N N A LYS B 1 49 ? 25.951 11.547 12.329 0.60 11.89 34 LYS B N 1
ATOM 1237 N N B LYS B 1 49 ? 24.750 11.420 13.688 0.40 15.79 34 LYS B N 1
ATOM 1238 C CA A LYS B 1 49 ? 26.147 11.421 10.876 0.60 14.15 34 LYS B CA 1
ATOM 1239 C CA B LYS B 1 49 ? 24.723 11.245 12.256 0.40 17.00 34 LYS B CA 1
ATOM 1240 C C A LYS B 1 49 ? 27.466 10.731 10.567 0.60 13.16 34 LYS B C 1
ATOM 1241 C C B LYS B 1 49 ? 26.117 10.839 11.743 0.40 17.35 34 LYS B C 1
ATOM 1242 O O A LYS B 1 49 ? 27.615 10.140 9.513 0.60 15.29 34 LYS B O 1
ATOM 1243 O O B LYS B 1 49 ? 26.230 10.021 10.824 0.40 18.40 34 LYS B O 1
ATOM 1254 N N A MET B 1 50 ? 28.439 10.832 11.474 0.60 15.07 35 MET B N 1
ATOM 1255 N N B MET B 1 50 ? 27.177 11.397 12.339 0.40 16.61 35 MET B N 1
ATOM 1256 C CA A MET B 1 50 ? 29.726 10.161 11.268 0.60 14.17 35 MET B CA 1
ATOM 1257 C CA B MET B 1 50 ? 28.545 11.070 11.908 0.40 17.43 35 MET B CA 1
ATOM 1258 C C A MET B 1 50 ? 29.792 8.784 11.948 0.60 14.25 35 MET B C 1
ATOM 1259 C C B MET B 1 50 ? 28.971 9.643 12.265 0.40 16.44 35 MET B C 1
ATOM 1260 O O A MET B 1 50 ? 30.158 7.796 11.325 0.60 14.87 35 MET B O 1
ATOM 1261 O O B MET B 1 50 ? 29.597 8.967 11.456 0.40 18.08 35 MET B O 1
ATOM 1270 N N A ILE B 1 51 ? 29.384 8.712 13.201 0.60 10.37 36 ILE B N 1
ATOM 1271 N N B ILE B 1 51 ? 28.615 9.183 13.461 0.40 14.96 36 ILE B N 1
ATOM 1272 C CA A ILE B 1 51 ? 29.552 7.488 13.983 0.60 10.95 36 ILE B CA 1
ATOM 1273 C CA B ILE B 1 51 ? 29.085 7.874 13.945 0.40 14.91 36 ILE B CA 1
ATOM 1274 C C A ILE B 1 51 ? 28.386 6.482 13.804 0.60 11.32 36 ILE B C 1
ATOM 1275 C C B ILE B 1 51 ? 28.144 6.727 13.597 0.40 13.76 36 ILE B C 1
ATOM 1276 O O A ILE B 1 51 ? 28.572 5.298 14.027 0.60 11.12 36 ILE B O 1
ATOM 1277 O O B ILE B 1 51 ? 28.553 5.570 13.548 0.40 13.47 36 ILE B O 1
ATOM 1286 N N A GLY B 1 52 ? 27.215 6.947 13.369 0.60 10.93 37 GLY B N 1
ATOM 1287 N N B GLY B 1 52 ? 26.887 7.042 13.361 0.40 12.44 37 GLY B N 1
ATOM 1288 C CA A GLY B 1 52 ? 26.084 6.034 13.117 0.60 11.27 37 GLY B CA 1
ATOM 1289 C CA B GLY B 1 52 ? 25.910 6.018 13.045 0.40 12.58 37 GLY B CA 1
ATOM 1290 C C A GLY B 1 52 ? 26.435 4.996 12.051 0.60 12.03 37 GLY B C 1
ATOM 1291 C C B GLY B 1 52 ? 26.401 4.992 12.038 0.40 12.62 37 GLY B C 1
ATOM 1292 O O A GLY B 1 52 ? 26.243 3.804 12.256 0.60 11.94 37 GLY B O 1
ATOM 1293 O O B GLY B 1 52 ? 26.298 3.791 12.277 0.40 12.12 37 GLY B O 1
ATOM 1294 N N . PRO B 1 53 ? 26.890 5.440 10.885 1.00 11.77 38 PRO B N 1
ATOM 1295 C CA . PRO B 1 53 ? 27.360 4.491 9.858 1.00 10.72 38 PRO B CA 1
ATOM 1296 C C . PRO B 1 53 ? 28.468 3.561 10.364 1.00 10.77 38 PRO B C 1
ATOM 1297 O O . PRO B 1 53 ? 28.491 2.416 9.972 1.00 12.15 38 PRO B O 1
ATOM 1301 N N . VAL B 1 54 ? 29.360 4.057 11.203 1.00 11.11 39 VAL B N 1
ATOM 1302 C CA . VAL B 1 54 ? 30.384 3.213 11.782 1.00 11.46 39 VAL B CA 1
ATOM 1303 C C . VAL B 1 54 ? 29.773 2.078 12.589 1.00 10.49 39 VAL B C 1
ATOM 1304 O O . VAL B 1 54 ? 30.154 0.929 12.436 1.00 10.93 39 VAL B O 1
ATOM 1308 N N . PHE B 1 55 ? 28.831 2.412 13.436 1.00 9.92 40 PHE B N 1
ATOM 1309 C CA . PHE B 1 55 ? 28.145 1.427 14.271 1.00 9.07 40 PHE B CA 1
ATOM 1310 C C . PHE B 1 55 ? 27.498 0.351 13.387 1.00 10.66 40 PHE B C 1
ATOM 1311 O O . PHE B 1 55 ? 27.627 -0.851 13.654 1.00 10.26 40 PHE B O 1
ATOM 1319 N N . GLU B 1 56 ? 26.828 0.800 12.326 1.00 10.03 41 GLU B N 1
ATOM 1320 C CA . GLU B 1 56 ? 26.219 -0.136 11.376 1.00 10.65 41 GLU B CA 1
ATOM 1321 C C . GLU B 1 56 ? 27.258 -1.046 10.747 1.00 10.02 41 GLU B C 1
ATOM 1322 O O . GLU B 1 56 ? 27.035 -2.258 10.611 1.00 11.63 41 GLU B O 1
ATOM 1328 N N . LYS B 1 57 ? 28.381 -0.488 10.333 1.00 9.72 42 LYS B N 1
ATOM 1329 C CA . LYS B 1 57 ? 29.397 -1.344 9.693 1.00 9.75 42 LYS B CA 1
ATOM 1330 C C . LYS B 1 57 ? 29.980 -2.336 10.689 1.00 9.39 42 LYS B C 1
ATOM 1331 O O . LYS B 1 57 ? 30.280 -3.474 10.326 1.00 12.03 42 LYS B O 1
ATOM 1337 N N . ILE B 1 58 ? 30.176 -1.923 11.928 1.00 10.07 43 ILE B N 1
ATOM 1338 C CA . ILE B 1 58 ? 30.715 -2.860 12.918 1.00 10.26 43 ILE B CA 1
ATOM 1339 C C . ILE B 1 58 ? 29.698 -4.011 13.164 1.00 10.37 43 ILE B C 1
ATOM 1340 O O . ILE B 1 58 ? 30.105 -5.174 13.397 1.00 11.90 43 ILE B O 1
ATOM 1345 N N . SER B 1 59 ? 28.400 -3.703 13.089 1.00 10.71 44 SER B N 1
ATOM 1346 C CA . SER B 1 59 ? 27.396 -4.738 13.277 1.00 12.09 44 SER B CA 1
ATOM 1347 C C . SER B 1 59 ? 27.492 -5.849 12.220 1.00 12.29 44 SER B C 1
ATOM 1348 O O . SER B 1 59 ? 26.993 -6.940 12.464 1.00 17.77 44 SER B O 1
ATOM 1351 N N . ASP B 1 60 ? 28.074 -5.547 11.049 1.00 13.34 45 ASP B N 1
ATOM 1352 C CA . ASP B 1 60 ? 28.233 -6.511 9.947 1.00 15.55 45 ASP B CA 1
ATOM 1353 C C . ASP B 1 60 ? 29.411 -7.445 10.161 1.00 15.77 45 ASP B C 1
ATOM 1354 O O . ASP B 1 60 ? 29.589 -8.404 9.399 1.00 17.94 45 ASP B O 1
ATOM 1359 N N . THR B 1 61 ? 30.249 -7.160 11.155 1.00 15.40 46 THR B N 1
ATOM 1360 C CA . THR B 1 61 ? 31.417 -7.995 11.433 1.00 15.48 46 THR B CA 1
ATOM 1361 C C . THR B 1 61 ? 31.016 -9.158 12.332 1.00 16.12 46 THR B C 1
ATOM 1362 O O . THR B 1 61 ? 29.892 -9.192 12.860 1.00 16.60 46 THR B O 1
ATOM 136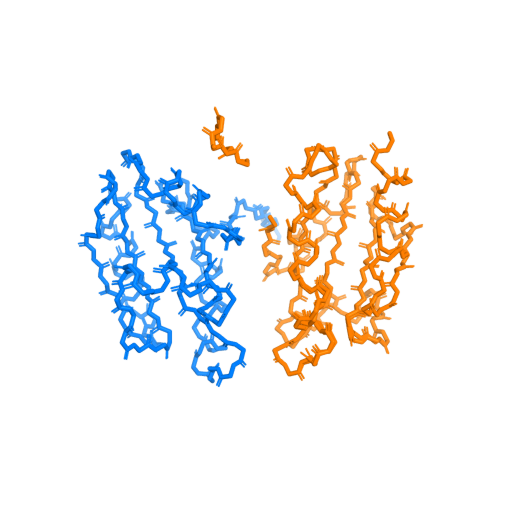6 N N . PRO B 1 62 ? 31.889 -10.143 12.516 1.00 18.17 47 PRO B N 1
ATOM 1367 C CA . PRO B 1 62 ? 31.539 -11.251 13.418 1.00 17.58 47 PRO B CA 1
ATOM 1368 C C . PRO B 1 62 ? 31.141 -10.818 14.847 1.00 18.50 47 PRO B C 1
ATOM 1369 O O . PRO B 1 62 ? 30.391 -11.533 15.476 1.00 21.04 47 PRO B O 1
ATOM 1373 N N . ALA B 1 63 ? 31.575 -9.622 15.311 1.00 17.24 48 ALA B N 1
ATOM 1374 C CA . ALA B 1 63 ? 31.144 -9.110 16.608 1.00 16.91 48 ALA B CA 1
ATOM 1375 C C . ALA B 1 63 ? 29.632 -9.009 16.646 1.00 18.42 48 ALA B C 1
ATOM 1376 O O . ALA B 1 63 ? 29.062 -9.145 17.697 1.00 21.86 48 ALA B O 1
ATOM 1378 N N . GLY B 1 64 ? 29.017 -8.732 15.475 1.00 19.02 49 GLY B N 1
ATOM 1379 C CA . GLY B 1 64 ? 27.574 -8.549 15.332 1.00 20.08 49 GLY B CA 1
ATOM 1380 C C . GLY B 1 64 ? 26.756 -9.789 15.514 1.00 21.51 49 GLY B C 1
ATOM 1381 O O . GLY B 1 64 ? 25.526 -9.706 15.665 1.00 22.35 49 GLY B O 1
ATOM 1382 N N . ASP B 1 65 ? 27.414 -10.948 15.445 1.00 21.73 50 ASP B N 1
ATOM 1383 C CA . ASP B 1 65 ? 26.779 -12.228 15.711 1.00 23.52 50 ASP B CA 1
ATOM 1384 C C . ASP B 1 65 ? 26.859 -12.514 17.212 1.00 23.51 50 ASP B C 1
ATOM 1385 O O . ASP B 1 65 ? 25.936 -13.102 17.807 1.00 29.07 50 ASP B O 1
ATOM 1390 N N . LYS B 1 66 ? 27.947 -12.069 17.832 1.00 21.53 51 LYS B N 1
ATOM 1391 C CA . LYS B 1 66 ? 28.198 -12.318 19.261 1.00 20.37 51 LYS B CA 1
ATOM 1392 C C . LYS B 1 66 ? 27.460 -11.309 20.207 1.00 20.06 51 LYS B C 1
ATOM 1393 O O . LYS B 1 66 ? 26.978 -11.683 21.288 1.00 22.31 51 LYS B O 1
ATOM 1399 N N . VAL B 1 67 ? 27.436 -10.049 19.803 1.00 16.76 52 VAL B N 1
ATOM 1400 C CA . VAL B 1 67 ? 26.837 -8.954 20.560 1.00 15.19 52 VAL B CA 1
ATOM 1401 C C . VAL B 1 67 ? 25.650 -8.463 19.785 1.00 14.01 52 VAL B C 1
ATOM 1402 O O . VAL B 1 67 ? 25.715 -8.362 18.560 1.00 16.22 52 VAL B O 1
ATOM 1406 N N . GLY B 1 68 ? 24.543 -8.192 20.472 1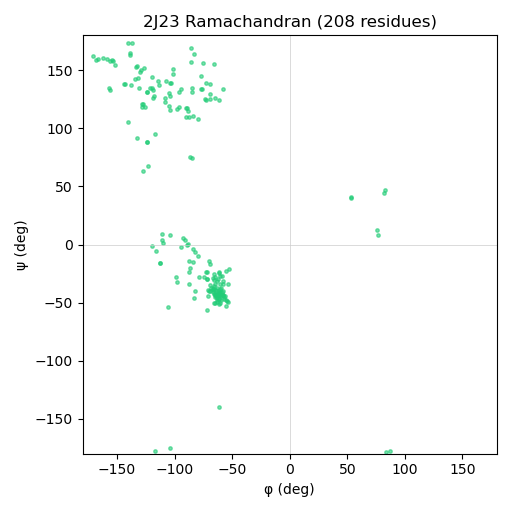.00 12.11 53 GLY B N 1
ATOM 1407 C CA . GLY B 1 68 ? 23.362 -7.660 19.783 1.00 12.33 53 GLY B CA 1
ATOM 1408 C C . GLY B 1 68 ? 23.466 -6.151 19.648 1.00 11.60 53 GLY B C 1
ATOM 1409 O O . GLY B 1 68 ? 23.766 -5.480 20.627 1.00 12.17 53 GLY B O 1
ATOM 1410 N N . PHE B 1 69 ? 23.235 -5.627 18.430 1.00 10.26 54 PHE B N 1
ATOM 1411 C CA . PHE B 1 69 ? 23.321 -4.187 18.130 1.00 9.40 54 PHE B CA 1
ATOM 1412 C C . PHE B 1 69 ? 21.934 -3.566 17.996 1.00 7.95 54 PHE B C 1
ATOM 1413 O O . PHE B 1 69 ? 21.112 -4.039 17.201 1.00 9.78 54 PHE B O 1
ATOM 1421 N N . TYR B 1 70 ? 21.703 -2.476 18.738 1.00 9.16 55 TYR B N 1
ATOM 1422 C CA . TYR B 1 70 ? 20.418 -1.818 18.752 1.00 8.68 55 TYR B CA 1
ATOM 1423 C C . TYR B 1 70 ? 20.540 -0.311 18.731 1.00 8.83 55 TYR B C 1
ATOM 1424 O O . TYR B 1 70 ? 21.610 0.232 19.006 1.00 8.75 55 TYR B O 1
ATOM 1433 N N . LYS B 1 71 ? 19.428 0.340 18.398 1.00 9.19 56 LYS B N 1
ATOM 1434 C CA . LYS B 1 71 ? 19.352 1.805 18.453 1.00 9.03 56 LYS B CA 1
ATOM 1435 C C . LYS B 1 71 ? 18.103 2.266 19.180 1.00 8.45 56 LYS B C 1
ATOM 1436 O O . LYS B 1 71 ? 17.030 1.657 19.069 1.00 9.87 56 LYS B O 1
ATOM 1447 N N . VAL B 1 72 ? 18.272 3.355 19.934 1.00 9.40 57 VAL B N 1
ATOM 1448 C CA . VAL B 1 72 ? 17.193 3.998 20.673 1.00 10.22 57 VAL B CA 1
ATOM 1449 C C . VAL B 1 72 ? 17.182 5.479 20.346 1.00 9.55 57 VAL B C 1
ATOM 1450 O O . VAL B 1 72 ? 18.181 6.167 20.571 1.00 10.90 57 VAL B O 1
ATOM 1454 N N . ASP B 1 73 ? 16.056 5.961 19.815 1.00 10.70 58 ASP B N 1
ATOM 1455 C CA . ASP B 1 73 ? 15.855 7.370 19.501 1.00 10.94 58 ASP B CA 1
ATOM 1456 C C . ASP B 1 73 ? 15.402 8.017 20.795 1.00 11.98 58 ASP B C 1
ATOM 1457 O O . ASP B 1 73 ? 14.302 7.764 21.281 1.00 12.78 58 ASP B O 1
ATOM 1462 N N . VAL B 1 74 ? 16.256 8.848 21.366 1.00 12.07 59 VAL B N 1
ATOM 1463 C CA . VAL B 1 74 ? 15.979 9.418 22.686 1.00 13.66 59 VAL B CA 1
ATOM 1464 C C . VAL B 1 74 ? 14.741 10.294 22.750 1.00 14.15 59 VAL B C 1
ATOM 1465 O O . VAL B 1 74 ? 14.109 10.378 23.806 1.00 16.97 59 VAL B O 1
ATOM 1469 N N . ASP B 1 75 ? 14.383 10.944 21.655 1.00 13.66 60 ASP B N 1
ATOM 1470 C CA . ASP B 1 75 ? 13.154 11.750 21.682 1.00 12.96 60 ASP B CA 1
ATOM 1471 C C . ASP B 1 75 ? 11.909 10.883 21.780 1.00 13.95 60 ASP B C 1
ATOM 1472 O O . ASP B 1 75 ? 10.919 11.279 22.382 1.00 16.94 60 ASP B O 1
ATOM 1477 N N . GLU B 1 76 ? 11.954 9.721 21.151 1.00 13.20 61 GLU B N 1
ATOM 1478 C CA . GLU B 1 76 ? 10.804 8.799 21.126 1.00 14.37 61 GLU B CA 1
ATOM 1479 C C . GLU B 1 76 ? 10.739 7.844 22.318 1.00 13.55 61 GLU B C 1
ATOM 1480 O O . GLU B 1 76 ? 9.693 7.275 22.608 1.00 18.34 61 GLU B O 1
ATOM 1486 N N . GLN B 1 77 ? 11.867 7.647 22.991 1.00 15.00 62 GLN B N 1
ATOM 1487 C CA . GLN B 1 77 ? 11.969 6.681 24.082 1.00 15.19 62 GLN B CA 1
ATOM 1488 C C . GLN B 1 77 ? 12.448 7.364 25.353 1.00 16.41 62 GLN B C 1
ATOM 1489 O O . GLN B 1 77 ? 13.532 7.100 25.860 1.00 17.78 62 GLN B O 1
ATOM 1495 N N . SER B 1 78 ? 11.604 8.229 25.900 1.00 19.54 63 SER B N 1
ATOM 1496 C CA . SER B 1 78 ? 11.985 9.015 27.068 1.00 20.66 63 SER B CA 1
ATOM 1497 C C . SER B 1 78 ? 12.220 8.172 28.299 1.00 21.08 63 SER B C 1
ATOM 1498 O O . SER B 1 78 ? 13.174 8.421 29.028 1.00 25.14 63 SER B O 1
ATOM 1503 N N . GLN B 1 79 ? 11.385 7.143 28.510 1.00 22.54 64 GLN B N 1
ATOM 1504 C CA . GLN B 1 79 ? 11.542 6.270 29.683 1.00 21.16 64 GLN B CA 1
ATOM 1505 C C . GLN B 1 79 ? 12.903 5.561 29.677 1.00 19.64 64 GLN B C 1
ATOM 1506 O O . GLN B 1 79 ? 13.582 5.524 30.699 1.00 23.97 64 GLN B O 1
ATOM 1512 N N . ILE B 1 80 ? 13.294 4.993 28.533 1.00 18.32 65 ILE B N 1
ATOM 1513 C CA . ILE B 1 80 ? 14.598 4.339 28.433 1.00 18.60 65 ILE B CA 1
ATOM 1514 C C . ILE B 1 80 ? 15.730 5.330 28.701 1.00 18.84 65 ILE B C 1
ATOM 1515 O O . ILE B 1 80 ? 16.621 5.066 29.505 1.00 20.40 65 ILE B O 1
ATOM 1520 N N . ALA B 1 81 ? 15.705 6.470 28.018 1.00 20.01 66 ALA B N 1
ATOM 1521 C CA . ALA B 1 81 ? 16.805 7.457 28.137 1.00 20.77 66 ALA B CA 1
ATOM 1522 C C . ALA B 1 81 ? 17.000 7.972 29.574 1.00 21.97 66 ALA B C 1
ATOM 1523 O O . ALA B 1 81 ? 18.136 8.211 30.005 1.00 23.81 66 ALA B O 1
ATOM 1525 N N . GLN B 1 82 ? 15.896 8.154 30.291 1.00 23.65 67 GLN B N 1
ATOM 1526 C CA . GLN B 1 82 ? 15.944 8.632 31.684 1.00 24.82 67 GLN B CA 1
ATOM 1527 C C . GLN B 1 82 ? 16.499 7.526 32.583 1.00 25.16 67 GLN B C 1
ATOM 1528 O O . GLN B 1 82 ? 17.328 7.801 33.456 1.00 27.06 67 GLN B O 1
ATOM 1534 N N . GLU B 1 83 ? 16.035 6.289 32.392 1.00 24.63 68 GLU B N 1
ATOM 1535 C CA . GLU B 1 83 ? 16.540 5.167 33.217 1.00 23.76 68 GLU B CA 1
ATOM 1536 C C . GLU B 1 83 ? 18.041 4.952 33.025 1.00 22.61 68 GLU B C 1
ATOM 1537 O O . GLU B 1 83 ? 18.768 4.745 33.989 1.00 25.89 68 GLU B O 1
ATOM 1543 N N . VAL B 1 84 ? 18.499 5.003 31.776 1.00 22.71 69 VAL B N 1
ATOM 1544 C CA . VAL B 1 84 ? 19.907 4.791 31.486 1.00 22.60 69 VAL B CA 1
ATOM 1545 C C . VAL B 1 84 ? 20.757 6.011 31.889 1.00 23.40 69 VAL B C 1
ATOM 1546 O O . VAL B 1 84 ? 21.927 5.862 32.204 1.00 24.74 69 VAL B O 1
ATOM 1550 N N . GLY B 1 85 ? 20.156 7.201 31.874 1.00 23.20 70 GLY B N 1
ATOM 1551 C CA . GLY B 1 85 ? 20.839 8.419 32.276 1.00 23.49 70 GLY B CA 1
ATOM 1552 C C . GLY B 1 85 ? 21.706 9.025 31.198 1.00 23.29 70 GLY B C 1
ATOM 1553 O O . GLY B 1 85 ? 22.841 9.452 31.462 1.00 24.44 70 GLY B O 1
ATOM 1554 N N . ILE B 1 86 ? 21.176 9.082 29.981 1.00 20.20 71 ILE B N 1
ATOM 1555 C CA . ILE B 1 86 ? 21.922 9.630 28.858 1.00 22.01 71 ILE B CA 1
ATOM 1556 C C . ILE B 1 86 ? 22.268 11.107 29.100 1.00 21.93 71 ILE B C 1
ATOM 1557 O O . ILE B 1 86 ? 21.396 11.901 29.347 1.00 24.97 71 ILE B O 1
ATOM 1562 N N . ARG B 1 87 ? 23.551 11.439 29.034 1.00 21.46 72 ARG B N 1
ATOM 1563 C CA . ARG B 1 87 ? 24.012 12.828 29.249 1.00 22.03 72 ARG B CA 1
ATOM 1564 C C . ARG B 1 87 ? 24.643 13.460 28.018 1.00 18.75 72 ARG B C 1
ATOM 1565 O O . ARG B 1 87 ? 24.984 14.622 28.030 1.00 20.15 72 ARG B O 1
ATOM 1573 N N A ALA B 1 88 ? 24.836 12.660 26.950 0.60 16.07 73 ALA B N 1
ATOM 1574 N N B ALA B 1 88 ? 24.686 12.704 26.943 0.40 17.15 73 ALA B N 1
ATOM 1575 C CA A ALA B 1 88 ? 25.533 13.100 25.725 0.60 16.25 73 ALA B CA 1
ATOM 1576 C CA B ALA B 1 88 ? 25.202 13.187 25.715 0.40 17.06 73 ALA B CA 1
ATOM 1577 C C A ALA B 1 88 ? 24.910 12.469 24.477 0.60 14.36 73 ALA B C 1
ATOM 1578 C C B ALA B 1 88 ? 24.843 12.186 24.657 0.40 16.18 73 ALA B C 1
ATOM 1579 O O A ALA B 1 88 ? 24.416 11.361 24.530 0.60 14.97 73 ALA B O 1
ATOM 1580 O O B ALA B 1 88 ? 24.518 11.050 24.955 0.40 15.26 73 ALA B O 1
ATOM 1583 N N A MET B 1 89 ? 24.989 13.182 23.357 0.60 12.95 74 MET B N 1
ATOM 1584 N N B MET B 1 89 ? 24.865 12.632 23.429 0.40 15.36 74 MET B N 1
ATOM 1585 C CA A MET B 1 89 ? 24.390 12.749 22.108 0.60 12.52 74 MET B CA 1
ATOM 1586 C CA B MET B 1 89 ? 24.605 11.779 22.307 0.40 15.11 74 MET B CA 1
ATOM 1587 C C A MET B 1 89 ? 25.444 12.671 20.990 0.60 13.20 74 MET B C 1
ATOM 1588 C C B MET B 1 89 ? 25.574 12.160 21.218 0.40 14.49 74 MET B C 1
ATOM 1589 O O A MET B 1 89 ? 25.918 13.716 20.506 0.60 14.20 74 MET B O 1
ATOM 1590 O O B MET B 1 89 ? 25.941 13.315 21.070 0.40 14.48 74 MET B O 1
ATOM 1599 N N A PRO B 1 90 ? 25.807 11.459 20.528 0.60 12.71 75 PRO B N 1
ATOM 1600 N N B PRO B 1 90 ? 26.005 11.168 20.476 0.40 12.88 75 PRO B N 1
ATOM 1601 C CA A PRO B 1 90 ? 25.295 10.156 20.968 0.60 13.21 75 PRO B CA 1
ATOM 1602 C CA B PRO B 1 90 ? 25.584 9.830 20.717 0.40 12.83 75 PRO B CA 1
ATOM 1603 C C A PRO B 1 90 ? 26.079 9.504 22.119 0.60 11.74 75 PRO B C 1
ATOM 1604 C C B PRO B 1 90 ? 26.248 9.248 21.942 0.40 13.25 75 PRO B C 1
ATOM 1605 O O A PRO B 1 90 ? 27.130 10.030 22.531 0.60 13.44 75 PRO B O 1
ATOM 1606 O O B PRO B 1 90 ? 27.396 9.595 22.258 0.40 14.84 75 PRO B O 1
ATOM 1613 N N . THR B 1 91 ? 25.530 8.371 22.633 1.00 12.65 76 THR B N 1
ATOM 1614 C CA . THR B 1 91 ? 26.153 7.549 23.673 1.00 13.18 76 THR B CA 1
ATOM 1615 C C . THR B 1 91 ? 25.882 6.073 23.297 1.00 12.90 76 THR B C 1
ATOM 1616 O O . THR B 1 91 ? 24.756 5.722 22.902 1.00 13.04 76 THR B O 1
ATOM 1620 N N . PHE B 1 92 ? 26.916 5.231 23.426 1.00 12.01 77 PHE B N 1
ATOM 1621 C CA . PHE B 1 92 ? 26.812 3.803 23.208 1.00 12.10 77 PHE B CA 1
ATOM 1622 C C . PHE B 1 92 ? 26.918 3.146 24.563 1.00 12.69 77 PHE B C 1
ATOM 1623 O O . PHE B 1 92 ? 27.901 3.379 25.297 1.00 13.96 77 PHE B O 1
ATOM 1631 N N . VAL B 1 93 ? 25.910 2.372 24.929 1.00 11.21 78 VAL B N 1
ATOM 1632 C CA . VAL B 1 93 ? 25.882 1.698 26.237 1.00 12.29 78 VAL B CA 1
ATOM 1633 C C . VAL B 1 93 ? 25.771 0.181 26.041 1.00 12.05 78 VAL B C 1
ATOM 1634 O O . VAL B 1 93 ? 24.973 -0.300 25.232 1.00 12.23 78 VAL B O 1
ATOM 1638 N N . PHE B 1 94 ? 26.597 -0.543 26.805 1.00 12.70 79 PHE B N 1
ATOM 1639 C CA . PHE B 1 94 ? 26.663 -1.988 26.772 1.00 12.58 79 PHE B CA 1
ATOM 1640 C C . PHE B 1 94 ? 25.957 -2.531 27.985 1.00 13.27 79 PHE B C 1
ATOM 1641 O O . PHE B 1 94 ? 26.147 -2.001 29.061 1.00 15.04 79 PHE B O 1
ATOM 1649 N N . PHE B 1 95 ? 25.182 -3.607 27.798 1.00 13.24 80 PHE B N 1
ATOM 1650 C CA . PHE B 1 95 ? 24.410 -4.263 28.862 1.00 14.90 80 PHE B CA 1
ATOM 1651 C C . PHE B 1 95 ? 24.575 -5.775 28.832 1.00 16.47 80 PHE B C 1
ATOM 1652 O O . PHE B 1 95 ? 24.821 -6.368 27.788 1.00 16.38 80 PHE B O 1
ATOM 1660 N N . LYS B 1 96 ? 24.424 -6.395 30.001 1.00 17.71 81 LYS B N 1
ATOM 1661 C CA . LYS B 1 96 ? 24.438 -7.855 30.134 1.00 19.22 81 LYS B CA 1
ATOM 1662 C C . LYS B 1 96 ? 23.690 -8.191 31.408 1.00 20.07 81 LYS B C 1
ATOM 1663 O O . LYS B 1 96 ? 23.882 -7.526 32.420 1.00 21.19 81 LYS B O 1
ATOM 1669 N N . ASN B 1 97 ? 22.802 -9.180 31.351 1.00 21.22 82 ASN B N 1
ATOM 1670 C CA . ASN B 1 97 ? 22.087 -9.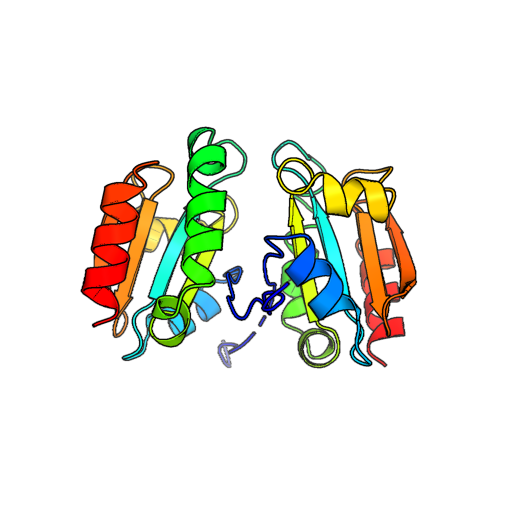664 32.559 1.00 22.08 82 ASN B CA 1
ATOM 1671 C C . ASN B 1 97 ? 21.407 -8.538 33.316 1.00 22.18 82 ASN B C 1
ATOM 1672 O O . ASN B 1 97 ? 21.458 -8.475 34.541 1.00 25.58 82 ASN B O 1
ATOM 1677 N N . GLY B 1 98 ? 20.800 -7.628 32.554 1.00 22.32 83 GLY B N 1
ATOM 1678 C CA . GLY B 1 98 ? 20.037 -6.516 33.114 1.00 23.15 83 GLY B CA 1
ATOM 1679 C C . GLY B 1 98 ? 20.808 -5.363 33.703 1.00 24.25 83 GLY B C 1
ATOM 1680 O O . GLY B 1 98 ? 20.226 -4.497 34.370 1.00 28.22 83 GLY B O 1
ATOM 1681 N N . GLN B 1 99 ? 22.102 -5.313 33.459 1.00 23.46 84 GLN B N 1
ATOM 1682 C CA . GLN B 1 99 ? 22.938 -4.260 34.010 1.00 24.21 84 GLN B CA 1
ATOM 1683 C C . GLN B 1 99 ? 23.804 -3.594 32.954 1.00 22.69 84 GLN B C 1
ATOM 1684 O O . GLN B 1 99 ? 24.236 -4.233 31.991 1.00 21.27 84 GLN B O 1
ATOM 1690 N N . LYS B 1 100 ? 24.057 -2.314 33.167 1.00 22.54 85 LYS B N 1
ATOM 1691 C CA . LYS B 1 100 ? 24.969 -1.532 32.354 1.00 22.97 85 LYS B CA 1
ATOM 1692 C C . LYS B 1 100 ? 26.378 -1.933 32.687 1.00 22.51 85 LYS B C 1
ATOM 1693 O O . LYS B 1 100 ? 26.787 -1.903 33.870 1.00 25.27 85 LYS B O 1
ATOM 1699 N N . ILE B 1 101 ? 27.141 -2.328 31.675 1.00 19.39 86 ILE B N 1
ATOM 1700 C CA . ILE B 1 101 ? 28.538 -2.751 31.920 1.00 19.55 86 ILE B CA 1
ATOM 1701 C C . ILE B 1 101 ? 29.619 -1.827 31.323 1.00 19.14 86 ILE B C 1
ATOM 1702 O O . ILE B 1 101 ? 30.785 -1.931 31.713 1.00 22.07 86 ILE B O 1
ATOM 1707 N N . ASP B 1 102 ? 29.250 -0.935 30.394 1.00 17.14 87 ASP B N 1
ATOM 1708 C CA . ASP B 1 102 ? 30.215 -0.027 29.800 1.00 17.12 87 ASP B CA 1
ATOM 1709 C C . ASP B 1 102 ? 29.487 1.053 29.016 1.00 16.45 87 ASP B C 1
ATOM 1710 O O . ASP B 1 102 ? 28.336 0.869 28.603 1.00 15.73 87 ASP B O 1
ATOM 1715 N N . THR B 1 103 ? 30.184 2.166 28.799 1.00 17.07 88 THR B N 1
ATOM 1716 C CA . THR B 1 103 ? 29.674 3.332 28.086 1.00 17.17 88 THR B CA 1
ATOM 1717 C C . THR B 1 103 ? 30.762 3.995 27.256 1.00 16.55 88 THR B C 1
ATOM 1718 O O . THR B 1 103 ? 31.905 4.165 27.744 1.00 19.81 88 THR B O 1
ATOM 1722 N N . VAL B 1 104 ? 30.414 4.403 26.033 1.00 15.50 89 VAL B N 1
ATOM 1723 C CA . VAL B 1 104 ? 31.299 5.150 25.170 1.00 14.81 89 VAL B CA 1
ATOM 1724 C C . VAL B 1 104 ? 30.526 6.375 24.704 1.00 14.96 89 VAL B C 1
ATOM 1725 O O . VAL B 1 104 ? 29.483 6.263 24.066 1.00 14.15 89 VAL B O 1
ATOM 1729 N N . VAL B 1 105 ? 31.027 7.542 25.051 1.00 16.21 90 VAL B N 1
ATOM 1730 C CA . VAL B 1 105 ? 30.371 8.788 24.695 1.00 15.87 90 VAL B CA 1
ATOM 1731 C C . VAL B 1 105 ? 30.903 9.380 23.422 1.00 15.21 90 VAL B C 1
ATOM 1732 O O . VAL B 1 105 ? 32.132 9.460 23.216 1.00 19.00 90 VAL B O 1
ATOM 1736 N N . GLY B 1 106 ? 29.998 9.792 22.565 1.00 14.46 91 GLY B N 1
ATOM 1737 C CA . GLY B 1 106 ? 30.347 10.569 21.405 1.00 14.76 91 GLY B CA 1
ATOM 1738 C C . GLY B 1 106 ? 30.817 9.832 20.192 1.00 12.71 91 GLY B C 1
ATOM 1739 O O . GLY B 1 106 ? 30.864 8.585 20.146 1.00 14.83 91 GLY B O 1
ATOM 1740 N N . ALA B 1 107 ? 31.147 10.619 19.187 1.00 14.04 92 ALA B N 1
ATOM 1741 C CA . ALA B 1 107 ? 31.563 10.117 17.896 1.00 14.60 92 ALA B CA 1
ATOM 1742 C C . ALA B 1 107 ? 33.041 9.815 17.923 1.00 14.24 92 ALA B C 1
ATOM 1743 O O . ALA B 1 107 ? 33.856 10.564 17.403 1.00 17.61 92 ALA B O 1
ATOM 1745 N N . ASP B 1 108 ? 33.372 8.716 18.598 1.00 14.27 93 ASP B N 1
ATOM 1746 C CA . ASP B 1 108 ? 34.737 8.280 18.813 1.00 14.05 93 ASP B CA 1
ATOM 1747 C C . ASP B 1 108 ? 34.875 6.860 18.282 1.00 11.55 93 ASP B C 1
ATOM 1748 O O . ASP B 1 108 ? 34.678 5.879 19.022 1.00 12.47 93 ASP B O 1
ATOM 1753 N N . PRO B 1 109 ? 35.194 6.732 17.005 1.00 11.61 94 PRO B N 1
ATOM 1754 C CA . PRO B 1 109 ? 35.261 5.405 16.403 1.00 12.83 94 PRO B CA 1
ATOM 1755 C C . PRO B 1 109 ? 36.289 4.473 17.025 1.00 12.14 94 PRO B C 1
ATOM 1756 O O . PRO B 1 109 ? 36.005 3.278 17.139 1.00 12.54 94 PRO B O 1
ATOM 1760 N N . SER B 1 110 ? 37.455 4.982 17.407 1.00 11.96 95 SER B N 1
ATOM 1761 C CA . SER B 1 110 ? 38.473 4.126 18.008 1.00 12.63 95 SER B CA 1
ATOM 1762 C C . SER B 1 110 ? 37.988 3.581 19.356 1.00 13.18 95 SER B C 1
ATOM 1763 O O . SER B 1 110 ? 38.138 2.387 19.637 1.00 12.73 95 SER B O 1
ATOM 1766 N N . LYS B 1 111 ? 37.406 4.433 20.191 1.00 12.16 96 LYS B N 1
ATOM 1767 C CA . LYS B 1 111 ? 36.917 3.948 21.477 1.00 13.05 96 LYS B CA 1
ATOM 1768 C C . LYS B 1 111 ? 35.716 3.012 21.335 1.00 11.41 96 LYS B C 1
ATOM 1769 O O . LYS B 1 111 ? 35.587 2.038 22.094 1.00 11.93 96 LYS B O 1
ATOM 1775 N N . LEU B 1 112 ? 34.837 3.311 20.393 1.00 10.34 97 LEU B N 1
ATOM 1776 C CA . LEU B 1 112 ? 33.699 2.436 20.143 1.00 11.20 97 LEU B CA 1
ATOM 1777 C C . LEU B 1 112 ? 34.193 1.055 19.714 1.00 10.17 97 LEU B C 1
ATOM 1778 O O . LEU B 1 112 ? 33.750 0.048 20.239 1.00 10.88 97 LEU B O 1
ATOM 1783 N N . GLN B 1 113 ? 35.135 1.011 18.787 1.00 10.96 98 GLN B N 1
ATOM 1784 C CA . GLN B 1 113 ? 35.643 -0.275 18.301 1.00 10.99 98 GLN B CA 1
ATOM 1785 C C . GLN B 1 113 ? 36.330 -1.031 19.424 1.00 11.98 98 GLN B C 1
ATOM 1786 O O . GLN B 1 113 ? 36.143 -2.242 19.572 1.00 12.19 98 GLN B O 1
ATOM 1792 N N . ALA B 1 114 ? 37.145 -0.329 20.212 1.00 11.71 99 ALA B N 1
ATOM 1793 C CA . ALA B 1 114 ? 37.849 -0.994 21.301 1.00 12.56 99 ALA B CA 1
ATOM 1794 C C . ALA B 1 114 ? 36.873 -1.644 22.271 1.00 12.45 99 ALA B C 1
ATOM 1795 O O . ALA B 1 114 ? 37.081 -2.783 22.713 1.00 14.29 99 ALA B O 1
ATOM 1797 N N . ALA B 1 115 ? 35.797 -0.926 22.604 1.00 11.58 100 ALA B N 1
ATOM 1798 C CA . ALA B 1 115 ? 34.782 -1.484 23.521 1.00 12.44 100 ALA B CA 1
ATOM 1799 C C . ALA B 1 115 ? 34.064 -2.687 22.907 1.00 11.89 100 ALA B C 1
ATOM 1800 O O . ALA B 1 115 ? 33.813 -3.681 23.592 1.00 13.15 100 ALA B O 1
ATOM 1802 N N . ILE B 1 116 ? 33.713 -2.598 21.631 1.00 11.19 101 ILE B N 1
ATOM 1803 C CA . ILE B 1 116 ? 33.038 -3.724 20.969 1.00 12.00 101 ILE B CA 1
ATOM 1804 C C . ILE B 1 116 ? 33.948 -4.966 20.952 1.00 11.24 101 ILE B C 1
ATOM 1805 O O . ILE B 1 116 ? 33.478 -6.060 21.225 1.00 12.99 101 ILE B O 1
ATOM 1810 N N . THR B 1 117 ? 35.246 -4.775 20.667 1.00 11.57 102 THR B N 1
ATOM 1811 C CA . THR B 1 117 ? 36.198 -5.892 20.676 1.00 13.32 102 THR B CA 1
ATOM 1812 C C . THR B 1 117 ? 36.281 -6.513 22.085 1.00 14.09 102 THR B C 1
ATOM 1813 O O . THR B 1 117 ? 36.260 -7.738 22.219 1.00 16.68 102 THR B O 1
ATOM 1817 N N . GLN B 1 118 ? 36.334 -5.667 23.122 1.00 15.27 103 GLN B N 1
ATOM 1818 C CA . GLN B 1 118 ? 36.351 -6.149 24.521 1.00 15.71 103 GLN B CA 1
ATOM 1819 C C . GLN B 1 118 ? 35.151 -7.045 24.804 1.00 16.20 103 GLN B C 1
ATOM 1820 O O . GLN B 1 118 ? 35.266 -8.161 25.325 1.00 17.09 103 GLN B O 1
ATOM 1826 N N . HIS B 1 119 ? 33.980 -6.517 24.487 1.00 13.74 104 HIS B N 1
ATOM 1827 C CA . HIS B 1 119 ? 32.728 -7.201 24.900 1.00 14.62 104 HIS B CA 1
ATOM 1828 C C . HIS B 1 119 ? 32.251 -8.300 23.989 1.00 14.64 104 HIS B C 1
ATOM 1829 O O . HIS B 1 119 ? 31.288 -9.022 24.342 1.00 19.61 104 HIS B O 1
ATOM 1836 N N . SER B 1 120 ? 32.926 -8.521 22.876 1.00 14.85 105 SER B N 1
ATOM 1837 C CA . SER B 1 120 ? 32.560 -9.595 21.945 1.00 16.99 105 SER B CA 1
ATOM 1838 C C . SER B 1 120 ? 33.593 -10.710 21.938 1.00 17.94 105 SER B C 1
ATOM 1839 O O . SER B 1 120 ? 33.529 -11.602 21.090 1.00 21.83 105 SER B O 1
ATOM 1842 N N . ALA B 1 121 ? 34.546 -10.669 22.871 1.00 21.18 106 ALA B N 1
ATOM 1843 C CA . ALA B 1 121 ? 35.543 -11.711 22.968 1.00 23.88 106 ALA B CA 1
ATOM 1844 C C . ALA B 1 121 ? 34.831 -12.963 23.398 1.00 29.00 106 ALA B C 1
ATOM 1845 O O . ALA B 1 121 ? 33.884 -12.901 24.230 1.00 32.82 106 ALA B O 1
#

Secondary structure (DSSP, 8-state):
----------EEE--SHHHHHHHHSSSS-EEEEEE-TT-STHHHHHHHHHHHHTSTHHHHSEEEEEETTT-HHHHHHHT--SSSEEEEEETTEEEEEEESS-HHHHHHHHHHHT-/--------EE--SHHHHHHHTSSSS-EEEEEE-TT-STHHHHHHHHHHHHTSTHHHHSEEEEEETTT-HHHHHHHT--SSSEEEEEETTEEEEEEESS-HHHHHHHHHHHT-

Organism: Malassezia sympodialis (NCBI:txid76777)

B-factor: mean 18.49, std 7.75, range [7.95, 58.22]